Protein AF-A0A952HSW9-F1 (afdb_monomer)

Mean predicted aligned error: 10.52 Å

Secondary structure (DSSP, 8-state):
-----------PEEP--SSS----EESS--EEEEETTEEEEE-S-B-HHHHHHHHHHHHHHTT-S-------PPPS-TTS-----HHHHHHHHHH-HHHHHHHHHHHHHHHHHHTT-SGGGHHHHHHHHHHHHHTHHHHHHHHHSTT--EEETTEEEETTEEEEEETTEEEEEE-TT-TTTTSS--

Solvent-accessible surface area (backbone atoms only — not comparable to full-atom values): 10599 Å² total; per-residue (Å²): 139,82,85,78,80,76,78,80,72,75,70,66,39,72,52,71,45,99,87,35,100,40,45,44,62,14,73,42,79,69,52,65,38,78,55,98,90,42,47,42,70,38,50,49,27,64,50,66,67,44,41,52,49,25,43,56,47,51,27,60,56,51,71,46,96,74,66,49,74,81,86,75,74,69,66,94,54,95,82,62,82,73,44,83,42,73,67,55,51,46,52,31,38,71,76,39,19,48,42,39,48,39,42,51,48,24,65,29,35,28,37,34,52,73,64,67,49,42,76,87,38,29,70,56,53,28,53,48,52,54,54,47,48,76,40,12,66,62,51,34,48,22,31,66,31,89,88,41,75,46,77,54,96,46,36,33,31,20,32,31,23,40,30,38,48,54,94,96,47,74,40,52,40,47,33,87,81,19,86,38,68,88,48,80,55,108

Sequence (186 aa):
MSLLCGLAQANHVKCKCPNIDARATGSTSCSASESSGICTISFNEFDDRLELTARDLLSRVGKWKEVAYSEFPANDQVNSPQSFTRKNARLLSSKDPASLIDQIMIYSLVALVDSGKMDDQAERIADVHALLRRNASVISAAFVSDGQRIEDQGVIVQMGCFEFKRDNFWAMYKASWSVAISNEQC

Radius of gyration: 16.47 Å; Cα contacts (8 Å, |Δi|>4): 311; chains: 1; bounding box: 38×52×46 Å

pLDDT: mean 71.89, std 17.87, range [32.84, 93.19]

Foldseek 3Di:
DDDPPDPPDLPWDWDDDPQADFTFTFSDDWDWDDDPRDIDIADQGHDPVLLVVLLVLLCVLQVDPDLADDDPDPDPPPPDPRGCDLVNLVVCLVPPLLNSLSHLLSQQCSRVSVVVNCVVCSNVSNVVSVVCSVCSNVQSCQCNDAPDWDDDPQWTGHDQWTWHDDDPDITIYHHPPDPCPVPRHD

Structure (mmCIF, N/CA/C/O backbone):
data_AF-A0A952HSW9-F1
#
_entry.id   AF-A0A952HSW9-F1
#
loop_
_atom_site.group_PDB
_atom_site.id
_atom_site.type_symbol
_atom_site.label_atom_id
_atom_site.label_alt_id
_atom_site.label_comp_id
_atom_site.label_asym_id
_atom_site.label_entity_id
_atom_site.label_seq_id
_atom_site.pdbx_PDB_ins_code
_atom_site.Cartn_x
_atom_site.Cartn_y
_atom_site.Cartn_z
_atom_site.occupancy
_atom_site.B_iso_or_equiv
_atom_site.auth_seq_id
_atom_site.auth_comp_id
_atom_site.auth_asym_id
_atom_site.auth_atom_id
_atom_site.pdbx_PDB_model_num
ATOM 1 N N . MET A 1 1 ? 16.028 -38.588 -26.326 1.00 36.31 1 MET A N 1
ATOM 2 C CA . MET A 1 1 ? 16.212 -37.187 -25.889 1.00 36.31 1 MET A CA 1
ATOM 3 C C . MET A 1 1 ? 14.938 -36.761 -25.185 1.00 36.31 1 MET A C 1
ATOM 5 O O . MET A 1 1 ? 13.967 -36.458 -25.860 1.00 36.31 1 MET A O 1
ATOM 9 N N . SER A 1 2 ? 14.912 -36.832 -23.854 1.00 33.81 2 SER A N 1
ATOM 10 C CA . SER A 1 2 ? 13.763 -36.398 -23.051 1.00 33.81 2 SER A CA 1
ATOM 11 C C . SER A 1 2 ? 14.075 -35.024 -22.469 1.00 33.81 2 SER A C 1
ATOM 13 O O . SER A 1 2 ? 15.013 -34.885 -21.688 1.00 33.81 2 SER A O 1
ATOM 15 N N . LEU A 1 3 ? 13.318 -34.015 -22.897 1.00 36.44 3 LEU A N 1
ATOM 16 C CA . LEU A 1 3 ? 13.330 -32.670 -22.329 1.00 36.44 3 LEU A CA 1
ATOM 17 C C . LEU A 1 3 ? 12.620 -32.710 -20.971 1.00 36.44 3 LEU A C 1
ATOM 19 O O . LEU A 1 3 ? 11.398 -32.816 -20.899 1.00 36.44 3 LEU A O 1
ATOM 23 N N . LEU A 1 4 ? 13.400 -32.646 -19.894 1.00 39.84 4 LEU A N 1
ATOM 24 C CA . LEU A 1 4 ? 12.912 -32.324 -18.557 1.00 39.84 4 LEU A CA 1
ATOM 25 C C . LEU A 1 4 ? 12.658 -30.812 -18.507 1.00 39.84 4 LEU A C 1
ATOM 27 O O . LEU A 1 4 ? 13.579 -30.031 -18.279 1.00 39.84 4 LEU A O 1
ATOM 31 N N . CYS A 1 5 ? 11.413 -30.390 -18.729 1.00 37.69 5 CYS A N 1
ATOM 32 C CA . CYS A 1 5 ? 10.961 -29.073 -18.285 1.00 37.69 5 CYS A CA 1
ATOM 33 C C . CYS A 1 5 ? 10.881 -29.104 -16.756 1.00 37.69 5 CYS A C 1
ATOM 35 O O . CYS A 1 5 ? 9.896 -29.566 -16.182 1.00 37.69 5 CYS A O 1
ATOM 37 N N . GLY A 1 6 ? 11.947 -28.649 -16.100 1.00 32.84 6 GLY A N 1
ATOM 38 C CA . GLY A 1 6 ? 11.919 -28.332 -14.682 1.00 32.84 6 GLY A CA 1
ATOM 39 C C . GLY A 1 6 ? 10.911 -27.213 -14.447 1.00 32.84 6 GLY A C 1
ATOM 40 O O . GLY A 1 6 ? 11.128 -26.080 -14.870 1.00 32.84 6 GLY A O 1
ATOM 41 N N . LEU A 1 7 ? 9.804 -27.537 -13.784 1.00 37.06 7 LEU A N 1
ATOM 42 C CA . LEU A 1 7 ? 8.975 -26.546 -13.114 1.00 37.06 7 LEU A CA 1
ATOM 43 C C . LEU A 1 7 ? 9.862 -25.895 -12.051 1.00 37.06 7 LEU A C 1
ATOM 45 O O . LEU A 1 7 ? 10.134 -26.501 -11.016 1.00 37.06 7 LEU A O 1
ATOM 49 N N . ALA A 1 8 ? 10.356 -24.689 -12.322 1.00 36.88 8 ALA A N 1
ATOM 50 C CA . ALA A 1 8 ? 10.928 -23.847 -11.288 1.00 36.88 8 ALA A CA 1
ATOM 51 C C . ALA A 1 8 ? 9.797 -23.523 -10.302 1.00 36.88 8 ALA A C 1
ATOM 53 O O . ALA A 1 8 ? 8.986 -22.632 -10.539 1.00 36.88 8 ALA A O 1
ATOM 54 N N . GLN A 1 9 ? 9.682 -24.307 -9.228 1.00 38.72 9 GLN A N 1
ATOM 55 C CA . GLN A 1 9 ? 8.903 -23.901 -8.067 1.00 38.72 9 GLN A CA 1
ATOM 56 C C . GLN A 1 9 ? 9.597 -22.666 -7.503 1.00 38.72 9 GLN A C 1
ATOM 58 O O . GLN A 1 9 ? 10.713 -22.759 -6.991 1.00 38.72 9 GLN A O 1
ATOM 63 N N . ALA A 1 10 ? 8.957 -21.505 -7.630 1.00 45.41 10 ALA A N 1
ATOM 64 C CA . ALA A 1 10 ? 9.332 -20.346 -6.843 1.00 45.41 10 ALA A CA 1
ATOM 65 C C . ALA A 1 10 ? 9.312 -20.781 -5.367 1.00 45.41 10 ALA A C 1
ATOM 67 O O . ALA A 1 10 ? 8.311 -21.298 -4.865 1.00 45.41 10 ALA A O 1
ATOM 68 N N . ASN A 1 11 ? 10.456 -20.678 -4.689 1.00 45.97 11 ASN A N 1
ATOM 69 C CA . ASN A 1 11 ? 10.560 -21.008 -3.273 1.00 45.97 11 ASN A CA 1
ATOM 70 C C . ASN A 1 11 ? 9.855 -19.905 -2.479 1.00 45.97 11 ASN A C 1
ATOM 72 O O . ASN A 1 11 ? 10.473 -18.924 -2.081 1.00 45.97 11 ASN A O 1
ATOM 76 N N . HIS A 1 12 ? 8.545 -20.049 -2.286 1.00 52.12 12 HIS A N 1
ATOM 77 C CA . HIS A 1 12 ? 7.754 -19.096 -1.518 1.00 52.12 12 HIS A CA 1
ATOM 78 C C . HIS A 1 12 ? 8.119 -19.181 -0.034 1.00 52.12 12 HIS A C 1
ATOM 80 O O . HIS A 1 12 ? 7.973 -20.230 0.603 1.00 52.12 12 HIS A O 1
ATOM 86 N N . VAL A 1 13 ? 8.547 -18.059 0.537 1.00 53.06 13 VAL A N 1
ATOM 87 C CA . VAL A 1 13 ? 8.747 -17.922 1.978 1.00 53.06 13 VAL A CA 1
ATOM 88 C C . VAL A 1 13 ? 7.396 -17.600 2.611 1.00 53.06 13 VAL A C 1
ATOM 90 O O . VAL A 1 13 ? 6.742 -16.631 2.234 1.00 53.06 13 VAL A O 1
ATOM 93 N N . LYS A 1 14 ? 6.964 -18.420 3.577 1.00 56.03 14 LYS A N 1
ATOM 94 C CA . LYS A 1 14 ? 5.774 -18.169 4.405 1.00 56.03 14 LYS A CA 1
ATOM 95 C C . LYS A 1 14 ? 6.199 -17.639 5.762 1.00 56.03 14 LYS A C 1
ATOM 97 O O . LYS A 1 14 ? 6.846 -18.357 6.525 1.00 56.03 14 LYS A O 1
ATOM 102 N N . CYS A 1 15 ? 5.791 -16.421 6.085 1.00 57.47 15 CYS A N 1
ATOM 103 C CA . CYS A 1 15 ? 5.962 -15.897 7.434 1.00 57.47 15 CYS A CA 1
ATOM 104 C C . CYS A 1 15 ? 4.878 -16.433 8.344 1.00 57.47 15 CYS A C 1
ATOM 106 O O . CYS A 1 15 ? 3.737 -16.620 7.923 1.00 57.47 15 CYS A O 1
ATOM 108 N N . LYS A 1 16 ? 5.241 -16.650 9.602 1.00 55.97 16 LYS A N 1
ATOM 109 C CA . LYS A 1 16 ? 4.288 -16.974 10.651 1.00 55.97 16 LYS A CA 1
ATOM 110 C C . LYS A 1 16 ? 4.425 -15.961 11.761 1.00 55.97 16 LYS A C 1
ATOM 112 O O . LYS A 1 16 ? 5.541 -15.593 12.121 1.00 55.97 16 LYS A O 1
ATOM 117 N N . CYS A 1 17 ? 3.285 -15.605 12.321 1.00 55.12 17 CYS A N 1
ATOM 118 C CA . CYS A 1 17 ? 3.222 -14.933 13.595 1.00 55.12 17 CYS A CA 1
ATOM 119 C C . CYS A 1 17 ? 2.852 -15.929 14.699 1.00 55.12 17 CYS A C 1
ATOM 121 O O . CYS A 1 17 ? 2.005 -16.795 14.461 1.00 55.12 17 CYS A O 1
ATOM 123 N N . PRO A 1 18 ? 3.552 -15.897 15.848 1.00 41.88 18 PRO A N 1
ATOM 124 C CA . PRO A 1 18 ? 3.352 -16.837 16.948 1.00 41.88 18 PRO A CA 1
ATOM 125 C C . PRO A 1 18 ? 1.898 -17.011 17.426 1.00 41.88 18 PRO A C 1
ATOM 127 O O . PRO A 1 18 ? 1.507 -18.128 17.756 1.00 41.88 18 PRO A O 1
ATOM 130 N N . ASN A 1 19 ? 1.110 -15.936 17.466 1.00 36.06 19 ASN A N 1
ATOM 131 C CA . ASN A 1 19 ? -0.169 -15.844 18.169 1.00 36.06 19 ASN A CA 1
ATOM 132 C C . ASN A 1 19 ? -1.334 -15.331 17.303 1.00 36.06 19 ASN A C 1
ATOM 134 O O . ASN A 1 19 ? -2.485 -15.448 17.727 1.00 36.06 19 ASN A O 1
ATOM 138 N N . ILE A 1 20 ? -1.078 -14.755 16.120 1.00 47.28 20 ILE A N 1
ATOM 139 C CA . ILE A 1 20 ? -2.116 -14.188 15.235 1.00 47.28 20 ILE A CA 1
ATOM 140 C C . ILE A 1 20 ? -1.966 -14.708 13.804 1.00 47.28 20 ILE A C 1
ATOM 142 O O . ILE A 1 20 ? -0.865 -14.891 13.287 1.00 47.28 20 ILE A O 1
ATOM 146 N N . ASP A 1 21 ? -3.104 -14.924 13.146 1.00 41.88 21 ASP A N 1
ATOM 147 C CA . ASP A 1 21 ? -3.207 -15.486 11.801 1.00 41.88 21 ASP A CA 1
ATOM 148 C C . ASP A 1 21 ? -2.845 -14.435 10.734 1.00 41.88 21 ASP A C 1
ATOM 150 O O . ASP A 1 21 ? -3.710 -13.858 10.077 1.00 41.88 21 ASP A O 1
ATOM 154 N N . ALA A 1 22 ? -1.548 -14.175 10.576 1.00 46.72 22 ALA A N 1
ATOM 155 C CA . ALA A 1 22 ? -1.008 -13.492 9.410 1.00 46.72 22 ALA A CA 1
ATOM 156 C C . ALA A 1 22 ? -0.285 -14.501 8.528 1.00 46.72 22 ALA A C 1
ATOM 158 O O . ALA A 1 22 ? 0.619 -15.221 8.961 1.00 46.72 22 ALA A O 1
ATOM 159 N N . ARG A 1 23 ? -0.720 -14.550 7.273 1.00 52.66 23 ARG A N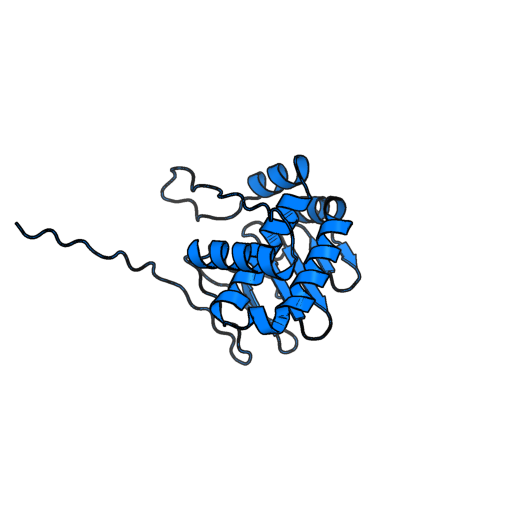 1
ATOM 160 C CA . ARG A 1 23 ? -0.112 -15.343 6.216 1.00 52.66 23 ARG A CA 1
ATOM 161 C C . ARG A 1 23 ? 0.084 -14.405 5.048 1.00 52.66 23 ARG A C 1
ATOM 163 O O . ARG A 1 23 ? -0.864 -13.801 4.562 1.00 52.66 23 ARG A O 1
ATOM 170 N N . ALA A 1 24 ? 1.334 -14.236 4.677 1.00 50.16 24 ALA A N 1
ATOM 171 C CA . ALA A 1 24 ? 1.701 -13.635 3.422 1.00 50.16 24 ALA A CA 1
ATOM 172 C C . ALA A 1 24 ? 2.844 -14.475 2.855 1.00 50.16 24 ALA A C 1
ATOM 174 O O . ALA A 1 24 ? 3.599 -15.119 3.601 1.00 50.16 24 ALA A O 1
ATOM 175 N N . THR A 1 25 ? 2.942 -14.476 1.536 1.00 50.62 25 THR A N 1
ATOM 176 C CA . THR A 1 25 ? 3.967 -15.189 0.783 1.00 50.62 25 THR A CA 1
ATOM 177 C C . THR A 1 25 ? 4.738 -14.204 -0.074 1.00 50.62 25 THR A C 1
ATOM 179 O O . THR A 1 25 ? 4.133 -13.379 -0.756 1.00 50.62 25 THR A O 1
ATOM 182 N N . GLY A 1 26 ? 6.057 -14.343 -0.084 1.00 53.00 26 GLY A N 1
ATOM 183 C CA . GLY A 1 26 ? 6.946 -13.588 -0.957 1.00 53.00 26 GLY A CA 1
ATOM 184 C C . GLY A 1 26 ? 8.138 -14.430 -1.394 1.00 53.00 26 GLY A C 1
ATOM 185 O O . GLY A 1 26 ? 8.332 -15.550 -0.908 1.00 53.00 26 GLY A O 1
ATOM 186 N N . SER A 1 27 ? 8.926 -13.903 -2.324 1.00 48.91 27 SER A N 1
ATOM 187 C CA . SER A 1 27 ? 10.155 -14.536 -2.825 1.00 48.91 27 SER A CA 1
ATOM 188 C C . SER A 1 27 ? 11.402 -14.180 -2.003 1.00 48.91 27 SER A C 1
ATOM 190 O O . SER A 1 27 ? 12.447 -14.801 -2.192 1.00 48.91 27 SER A O 1
ATOM 192 N N . THR A 1 28 ? 11.306 -13.243 -1.047 1.00 50.88 28 THR A N 1
ATOM 193 C CA . THR A 1 28 ? 12.430 -12.803 -0.193 1.00 50.88 28 THR A CA 1
ATOM 194 C C . THR A 1 28 ? 12.310 -13.209 1.272 1.00 50.88 28 THR A C 1
ATOM 196 O O . THR A 1 28 ? 11.265 -13.655 1.747 1.00 50.88 28 THR A O 1
ATOM 199 N N . SER A 1 29 ? 13.394 -12.971 2.023 1.00 42.91 29 SER A N 1
ATOM 200 C CA . SER A 1 29 ? 13.399 -12.953 3.485 1.00 42.91 29 SER A CA 1
ATOM 201 C C . SER A 1 29 ? 12.277 -12.071 4.034 1.00 42.91 29 SER A C 1
ATOM 203 O O . SER A 1 29 ? 11.966 -11.003 3.506 1.00 42.91 29 SER A O 1
ATOM 205 N N . CYS A 1 30 ? 11.675 -12.566 5.106 1.00 55.03 30 CYS A N 1
ATOM 206 C CA . CYS A 1 30 ? 10.518 -11.993 5.758 1.00 55.03 30 CYS A CA 1
ATOM 207 C C . CYS A 1 30 ? 10.893 -11.395 7.112 1.00 55.03 30 CYS A C 1
ATOM 209 O O . CYS A 1 30 ? 11.579 -12.061 7.890 1.00 55.03 30 CYS A O 1
ATOM 211 N N . SER A 1 31 ? 10.378 -10.204 7.427 1.00 51.94 31 SER A N 1
ATOM 212 C CA . SER A 1 31 ? 10.247 -9.756 8.816 1.00 51.94 31 SER A CA 1
ATOM 213 C C . SER A 1 31 ? 8.779 -9.813 9.229 1.00 51.94 31 SER A C 1
ATOM 215 O O . SER A 1 31 ? 7.911 -9.216 8.592 1.00 51.94 31 SER A O 1
ATOM 217 N N . ALA A 1 32 ? 8.494 -10.576 10.283 1.00 56.47 32 ALA A N 1
ATOM 218 C CA . ALA A 1 32 ? 7.182 -10.614 10.909 1.00 56.47 32 ALA A CA 1
ATOM 219 C C . ALA A 1 32 ? 7.278 -9.999 12.307 1.00 56.47 32 ALA A C 1
ATOM 221 O O . ALA A 1 32 ? 8.210 -10.318 13.046 1.00 56.47 32 ALA A O 1
ATOM 222 N N . SER A 1 33 ? 6.341 -9.126 12.665 1.00 54.94 33 SER A N 1
ATOM 223 C CA . SER A 1 33 ? 6.276 -8.515 13.997 1.00 54.94 33 SER A CA 1
ATOM 224 C C . SER A 1 33 ? 4.857 -8.558 14.538 1.00 54.94 33 SER A C 1
ATOM 226 O O . SER A 1 33 ? 3.924 -8.156 13.846 1.00 54.94 33 SER A O 1
ATOM 228 N N . GLU A 1 34 ? 4.691 -9.008 15.779 1.00 52.69 34 GLU A N 1
ATOM 229 C CA . GLU A 1 34 ? 3.406 -8.988 16.477 1.00 52.69 34 GLU A CA 1
ATOM 230 C C . GLU A 1 34 ? 3.316 -7.774 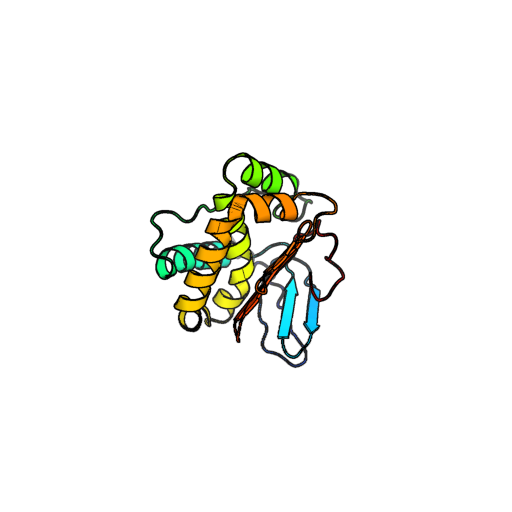17.390 1.00 52.69 34 GLU A C 1
ATOM 232 O O . GLU A 1 34 ? 4.143 -7.615 18.279 1.00 52.69 34 GLU A O 1
ATOM 237 N N . SER A 1 35 ? 2.274 -6.962 17.229 1.00 52.56 35 SER A N 1
ATOM 238 C CA . SER A 1 35 ? 2.004 -5.832 18.112 1.00 52.56 35 SER A CA 1
ATOM 239 C C . SER A 1 35 ? 0.507 -5.685 18.358 1.00 52.56 35 SER A C 1
ATOM 241 O O . SER A 1 35 ? -0.297 -5.682 17.427 1.00 52.56 35 SER A O 1
ATOM 243 N N . SER A 1 36 ? 0.105 -5.550 19.626 1.00 51.59 36 SER A N 1
ATOM 244 C CA . SER A 1 36 ? -1.296 -5.317 20.030 1.00 51.59 36 SER A CA 1
ATOM 245 C C . SER A 1 36 ? -2.316 -6.328 19.477 1.00 51.59 36 SER A C 1
ATOM 247 O O . SER A 1 36 ? -3.428 -5.947 19.111 1.00 51.59 36 SER A O 1
ATOM 249 N N . GLY A 1 37 ? -1.956 -7.612 19.387 1.00 54.59 37 GLY A N 1
ATOM 250 C CA . GLY A 1 37 ? -2.859 -8.628 18.835 1.00 54.59 37 GLY A CA 1
ATOM 251 C C . GLY A 1 37 ? -2.941 -8.627 17.304 1.00 54.59 37 GLY A C 1
ATOM 252 O O . GLY A 1 37 ? -3.848 -9.242 16.751 1.00 54.59 37 GLY A O 1
ATOM 253 N N . ILE A 1 38 ? -2.020 -7.948 16.611 1.00 53.50 38 ILE A N 1
ATOM 254 C CA . ILE A 1 38 ? -1.960 -7.917 15.148 1.00 53.50 38 ILE A CA 1
ATOM 255 C C . ILE A 1 38 ? -0.550 -8.264 14.671 1.00 53.50 38 ILE A C 1
ATOM 257 O O . ILE A 1 38 ? 0.433 -7.868 15.289 1.00 53.50 38 ILE A O 1
ATOM 261 N N . CYS A 1 39 ? -0.449 -9.032 13.590 1.00 57.00 39 CYS A N 1
ATOM 262 C CA . CYS A 1 39 ? 0.830 -9.421 13.015 1.00 57.00 39 CYS A CA 1
ATOM 263 C C . CYS A 1 39 ? 1.098 -8.719 11.686 1.00 57.00 39 CYS A C 1
ATOM 265 O O . CYS A 1 39 ? 0.335 -8.874 10.731 1.00 57.00 39 CYS A O 1
ATOM 267 N N . THR A 1 40 ? 2.206 -7.985 11.631 1.00 55.97 40 THR A N 1
ATOM 268 C CA . THR A 1 40 ? 2.766 -7.423 10.406 1.00 55.97 40 THR A CA 1
ATOM 269 C C . THR A 1 40 ? 3.632 -8.466 9.735 1.00 55.97 40 THR A C 1
ATOM 271 O O . THR A 1 40 ? 4.465 -9.082 10.393 1.00 55.97 40 THR A O 1
ATOM 274 N N . ILE A 1 41 ? 3.523 -8.587 8.418 1.00 56.38 41 ILE A N 1
ATOM 275 C CA . ILE A 1 41 ? 4.516 -9.272 7.602 1.00 56.38 41 ILE A CA 1
ATOM 276 C C . ILE A 1 41 ? 5.038 -8.277 6.566 1.00 56.38 41 ILE A C 1
ATOM 278 O O . ILE A 1 41 ? 4.259 -7.759 5.771 1.00 56.38 41 ILE A O 1
ATOM 282 N N . SER A 1 42 ? 6.345 -8.021 6.567 1.00 57.16 42 SER A N 1
ATOM 283 C CA . SER A 1 42 ? 7.006 -7.231 5.527 1.00 57.16 42 SER A CA 1
ATOM 284 C C . SER A 1 42 ? 7.719 -8.175 4.566 1.00 57.16 42 SER A C 1
ATOM 286 O O . SER A 1 42 ? 8.650 -8.886 4.953 1.00 57.16 42 SER A O 1
ATOM 288 N N . PHE A 1 43 ? 7.285 -8.165 3.309 1.00 56.38 43 PHE A N 1
ATOM 289 C CA . PHE A 1 43 ? 8.043 -8.723 2.196 1.00 56.38 43 PHE A CA 1
ATOM 290 C C . PHE A 1 43 ? 8.547 -7.594 1.313 1.00 56.38 43 PHE A C 1
ATOM 292 O O . PHE A 1 43 ? 7.879 -6.576 1.141 1.00 56.38 43 PHE A O 1
ATOM 299 N N . ASN A 1 44 ? 9.729 -7.800 0.740 1.00 53.91 44 ASN A N 1
ATOM 300 C CA . ASN A 1 44 ? 10.288 -6.880 -0.241 1.00 53.91 44 ASN A CA 1
ATOM 301 C C . ASN A 1 44 ? 9.870 -7.244 -1.674 1.00 53.91 44 ASN A C 1
ATOM 303 O O . ASN A 1 44 ? 9.981 -6.393 -2.554 1.00 53.91 44 ASN A O 1
ATOM 307 N N . GLU A 1 45 ? 9.392 -8.476 -1.881 1.00 60.75 45 GLU A N 1
ATOM 308 C CA . GLU A 1 45 ? 8.931 -9.031 -3.156 1.00 60.75 45 GLU A CA 1
ATOM 309 C C . GLU A 1 45 ? 7.720 -9.942 -2.914 1.00 60.75 45 GLU A C 1
ATOM 311 O O . GLU A 1 45 ? 7.746 -10.775 -1.998 1.00 60.75 45 GLU A O 1
ATOM 316 N N . PHE A 1 46 ? 6.682 -9.807 -3.735 1.00 65.44 46 PHE A N 1
ATOM 317 C CA . PHE A 1 46 ? 5.492 -10.653 -3.699 1.00 65.44 46 PHE A CA 1
ATOM 318 C C . PHE A 1 46 ? 5.374 -11.459 -4.999 1.00 65.44 46 PHE A C 1
ATOM 320 O O . PHE A 1 46 ? 6.063 -11.194 -5.975 1.00 65.44 46 PHE A O 1
ATOM 327 N N . ASP A 1 47 ? 4.526 -12.490 -5.002 1.00 72.56 47 ASP A N 1
ATOM 328 C CA . ASP A 1 47 ? 4.197 -13.209 -6.238 1.00 72.56 47 ASP A CA 1
ATOM 329 C C . ASP A 1 47 ? 3.353 -12.298 -7.143 1.00 72.56 47 ASP A C 1
ATOM 331 O O . ASP A 1 47 ? 2.275 -11.860 -6.727 1.00 72.56 47 ASP A O 1
ATOM 335 N N . ASP A 1 48 ? 3.804 -12.071 -8.381 1.00 74.62 48 ASP A N 1
ATOM 336 C CA . ASP A 1 48 ? 3.093 -11.296 -9.408 1.00 74.62 48 ASP A CA 1
ATOM 337 C C . ASP A 1 48 ? 1.608 -11.683 -9.509 1.00 74.62 48 ASP A C 1
ATOM 339 O O . ASP A 1 48 ? 0.735 -10.834 -9.680 1.00 74.62 48 ASP A O 1
ATOM 343 N N . ARG A 1 49 ? 1.271 -12.971 -9.356 1.00 78.31 49 ARG A N 1
ATOM 344 C CA . ARG A 1 49 ? -0.121 -13.445 -9.390 1.00 78.31 49 ARG A CA 1
ATOM 345 C C . ARG A 1 49 ? -0.943 -12.892 -8.239 1.00 78.31 49 ARG A C 1
ATOM 347 O O . ARG A 1 49 ? -2.118 -12.580 -8.436 1.00 78.31 49 ARG A O 1
ATOM 354 N N . LEU A 1 50 ? -0.365 -12.789 -7.046 1.00 77.88 50 LEU A N 1
ATOM 355 C CA . LEU A 1 50 ? -1.050 -12.225 -5.887 1.00 77.88 50 LEU A CA 1
ATOM 356 C C . LEU A 1 50 ? -1.206 -10.712 -6.027 1.00 77.88 50 LEU A C 1
ATOM 358 O O . LEU A 1 50 ? -2.265 -10.192 -5.683 1.00 77.88 50 LEU A O 1
ATOM 362 N N . GLU A 1 51 ? -0.214 -10.022 -6.590 1.00 79.50 51 GLU A N 1
ATOM 363 C CA . GLU A 1 51 ? -0.306 -8.589 -6.888 1.00 79.50 51 GLU A CA 1
ATOM 364 C C . GLU A 1 51 ? -1.392 -8.290 -7.927 1.00 79.50 51 GLU A C 1
ATOM 366 O O . GLU A 1 51 ? -2.253 -7.437 -7.703 1.00 79.50 51 GLU A O 1
ATOM 371 N N . LEU A 1 52 ? -1.416 -9.040 -9.033 1.00 82.94 52 LEU A N 1
ATOM 372 C CA . LEU A 1 52 ? -2.445 -8.924 -10.068 1.00 82.94 52 LEU A CA 1
ATOM 373 C C . LEU A 1 52 ? -3.836 -9.247 -9.512 1.00 82.94 52 LEU A C 1
ATOM 375 O O . LEU A 1 52 ? -4.799 -8.534 -9.793 1.00 82.94 52 LEU A O 1
ATOM 379 N N . THR A 1 53 ? -3.942 -10.270 -8.663 1.00 83.81 53 THR A N 1
ATOM 380 C CA . THR A 1 53 ? -5.207 -10.612 -7.999 1.00 83.81 53 THR A CA 1
ATOM 381 C C . THR A 1 53 ? -5.653 -9.494 -7.052 1.00 83.81 53 THR A C 1
ATOM 383 O O . THR A 1 53 ? -6.829 -9.126 -7.053 1.00 83.81 53 THR A O 1
ATOM 386 N N . ALA A 1 54 ? -4.727 -8.903 -6.288 1.00 84.81 54 ALA A N 1
ATOM 387 C CA . ALA A 1 54 ? -5.007 -7.770 -5.409 1.00 84.81 54 ALA A CA 1
ATOM 388 C C . ALA A 1 54 ? -5.456 -6.533 -6.203 1.00 84.81 54 ALA A C 1
ATOM 390 O O . ALA A 1 54 ? -6.426 -5.884 -5.814 1.00 84.81 54 ALA A O 1
ATOM 391 N N . ARG A 1 55 ? -4.822 -6.243 -7.347 1.00 87.81 55 ARG A N 1
ATOM 392 C CA . ARG A 1 55 ? -5.226 -5.179 -8.283 1.00 87.81 55 ARG A CA 1
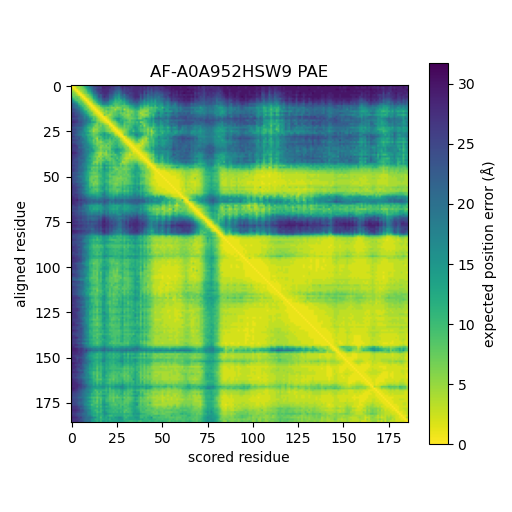ATOM 393 C C . ARG A 1 55 ? -6.636 -5.396 -8.825 1.00 87.81 55 ARG A C 1
ATOM 395 O O . ARG A 1 55 ? -7.456 -4.474 -8.807 1.00 87.81 55 ARG A O 1
ATOM 402 N N . ASP A 1 56 ? -6.922 -6.594 -9.325 1.00 87.12 56 ASP A N 1
ATOM 403 C CA . ASP A 1 56 ? -8.212 -6.920 -9.939 1.00 87.12 56 ASP A CA 1
ATOM 404 C C . ASP A 1 56 ? -9.339 -6.857 -8.905 1.00 87.12 56 ASP A C 1
ATOM 406 O O . ASP A 1 56 ? -10.433 -6.360 -9.180 1.00 87.12 56 ASP A O 1
ATOM 410 N N . LEU A 1 57 ? -9.070 -7.312 -7.681 1.00 82.06 57 LEU A N 1
ATOM 411 C CA . LEU A 1 57 ? -9.985 -7.155 -6.558 1.00 82.06 57 LEU A CA 1
ATOM 412 C C . LEU A 1 57 ? -10.169 -5.688 -6.166 1.00 82.06 57 LEU A C 1
ATOM 414 O O . LEU A 1 57 ? -11.313 -5.255 -6.059 1.00 82.06 57 LEU A O 1
ATOM 418 N N . LEU A 1 58 ? -9.091 -4.908 -6.026 1.00 83.44 58 LEU A N 1
ATOM 419 C CA . LEU A 1 58 ? -9.165 -3.479 -5.700 1.00 83.44 58 LEU A CA 1
ATOM 420 C C . LEU A 1 58 ? -10.013 -2.708 -6.729 1.00 83.44 58 LEU A C 1
ATOM 422 O O . LEU A 1 58 ? -10.850 -1.879 -6.365 1.00 83.44 58 LEU A O 1
ATOM 426 N N . SER A 1 59 ? -9.861 -3.050 -8.011 1.00 85.25 59 SER A N 1
ATOM 427 C CA . SER A 1 59 ? -10.659 -2.494 -9.111 1.00 85.25 59 SER A CA 1
ATOM 428 C C . SER A 1 59 ? -12.146 -2.835 -8.969 1.00 85.25 59 SER A C 1
ATOM 430 O O . SER A 1 59 ? -13.006 -1.968 -9.146 1.00 85.25 59 SER A O 1
ATOM 432 N N . ARG A 1 60 ? -12.465 -4.083 -8.596 1.00 83.81 60 ARG A N 1
ATOM 433 C CA . ARG A 1 60 ? -13.845 -4.540 -8.373 1.00 83.81 60 ARG A CA 1
ATOM 434 C C . ARG A 1 60 ? -14.498 -3.871 -7.165 1.00 83.81 60 ARG A C 1
ATOM 436 O O . ARG A 1 60 ? -15.605 -3.352 -7.298 1.00 83.81 60 ARG A O 1
ATOM 443 N N . VAL A 1 61 ? -13.834 -3.872 -6.007 1.00 78.62 61 VAL A N 1
ATOM 444 C CA . VAL A 1 61 ? -14.424 -3.386 -4.744 1.00 78.62 61 VAL A CA 1
ATOM 445 C C . VAL A 1 61 ? -14.614 -1.875 -4.742 1.00 78.62 61 VAL A C 1
ATOM 447 O O . VAL A 1 61 ? -15.634 -1.382 -4.270 1.00 78.62 61 VAL A O 1
ATOM 450 N N . GLY A 1 62 ? -13.686 -1.126 -5.337 1.00 68.38 62 GLY A N 1
ATOM 451 C CA . GLY A 1 62 ? -13.795 0.325 -5.393 1.00 68.38 62 GLY A CA 1
ATOM 452 C C . GLY A 1 62 ? -14.641 0.859 -6.559 1.00 68.38 62 GLY A C 1
ATOM 453 O O . GLY A 1 62 ? -14.866 2.064 -6.640 1.00 68.38 62 GLY A O 1
ATOM 454 N N . LYS A 1 63 ? -15.134 -0.012 -7.459 1.00 65.69 63 LYS A N 1
ATOM 455 C CA . LYS A 1 63 ? -15.859 0.371 -8.693 1.00 65.69 63 LYS A CA 1
ATOM 456 C C . LYS A 1 63 ? -15.101 1.411 -9.537 1.00 65.69 63 LYS A C 1
ATOM 458 O O . LYS A 1 63 ? -15.713 2.237 -10.219 1.00 65.69 63 LYS A O 1
ATOM 463 N N . TRP A 1 64 ? -13.773 1.391 -9.486 1.00 63.50 64 TRP A N 1
ATOM 464 C CA . TRP A 1 64 ? -12.929 2.352 -10.190 1.00 63.50 64 TRP A CA 1
ATOM 465 C C . TRP A 1 64 ? -12.631 1.840 -11.591 1.00 63.50 64 TRP A C 1
ATOM 467 O O . TRP A 1 64 ? -12.332 0.664 -11.780 1.00 63.50 64 TRP A O 1
ATOM 477 N N . LYS A 1 65 ? -12.721 2.730 -12.585 1.00 57.19 65 LYS A N 1
ATOM 478 C CA . LYS A 1 65 ? -12.529 2.342 -13.986 1.00 57.19 65 LYS A CA 1
ATOM 479 C C . LYS A 1 65 ? -11.097 1.905 -14.294 1.00 57.19 65 LYS A C 1
ATOM 481 O O . LYS A 1 65 ? -10.947 1.046 -15.151 1.00 57.19 65 LYS A O 1
ATOM 486 N N . GLU A 1 66 ? -10.093 2.430 -13.589 1.00 67.31 66 GLU A N 1
ATOM 487 C CA . GLU A 1 66 ? -8.690 2.029 -13.746 1.00 67.31 66 GLU A CA 1
ATOM 488 C C . GLU A 1 66 ? -7.942 2.208 -12.415 1.00 67.31 66 GLU A C 1
ATOM 490 O O . GLU A 1 66 ? -7.734 3.332 -11.955 1.00 67.31 66 GLU A O 1
ATOM 495 N N . VAL A 1 67 ? -7.569 1.097 -11.774 1.00 73.81 67 VAL A N 1
ATOM 496 C CA . VAL A 1 67 ? -6.535 1.087 -10.729 1.00 73.81 67 VAL A CA 1
ATOM 497 C C . VAL A 1 67 ? -5.196 1.048 -11.447 1.00 73.81 67 VAL A C 1
ATOM 499 O O . VAL A 1 67 ? -4.936 0.122 -12.220 1.00 73.81 67 VAL A O 1
ATOM 502 N N . ALA A 1 68 ? -4.354 2.050 -11.216 1.00 75.62 68 ALA A N 1
ATOM 503 C CA . ALA A 1 68 ? -3.049 2.089 -11.849 1.00 75.62 68 ALA A CA 1
ATOM 504 C C . ALA A 1 68 ? -2.128 1.059 -11.185 1.00 75.62 68 ALA A C 1
ATOM 506 O O . ALA A 1 68 ? -1.893 1.094 -9.979 1.00 75.62 68 ALA A O 1
ATOM 507 N N . TYR A 1 69 ? -1.592 0.144 -11.987 1.00 73.06 69 TYR A N 1
ATOM 508 C CA . TYR A 1 69 ? -0.558 -0.792 -11.566 1.00 73.06 69 TYR A CA 1
ATOM 509 C C . TYR A 1 69 ? 0.604 -0.674 -12.537 1.00 73.06 69 TYR A C 1
ATOM 511 O O . TYR A 1 69 ? 0.424 -0.795 -13.750 1.00 73.06 69 TYR A O 1
ATOM 519 N N . SER A 1 70 ? 1.783 -0.373 -12.004 1.00 70.94 70 SER A N 1
ATOM 520 C CA . SER A 1 70 ? 3.005 -0.311 -12.793 1.00 70.94 70 SER A CA 1
ATOM 521 C C . SER A 1 70 ? 3.831 -1.547 -12.496 1.00 70.94 70 SER A C 1
ATOM 523 O O . SER A 1 70 ? 4.369 -1.688 -11.400 1.00 70.94 70 SER A O 1
ATOM 525 N N . GLU A 1 71 ? 3.970 -2.413 -13.495 1.00 63.34 71 GLU A N 1
ATOM 526 C CA . GLU A 1 71 ? 5.007 -3.436 -13.475 1.00 63.34 71 GLU A CA 1
ATOM 527 C C . GLU A 1 71 ? 6.355 -2.715 -13.532 1.00 63.34 71 GLU A C 1
ATOM 529 O O . GLU A 1 71 ? 6.663 -1.997 -14.488 1.00 63.34 71 GLU A O 1
ATOM 534 N N . PHE A 1 72 ? 7.148 -2.846 -12.474 1.00 61.38 72 PHE A N 1
ATOM 535 C CA . PHE A 1 72 ? 8.527 -2.384 -12.484 1.00 61.38 72 PHE A CA 1
ATOM 536 C C . PHE A 1 72 ? 9.390 -3.595 -12.816 1.00 61.38 72 PHE A C 1
ATOM 538 O O . PHE A 1 72 ? 9.693 -4.364 -11.903 1.00 61.38 72 PHE A O 1
ATOM 545 N N . PRO A 1 73 ? 9.756 -3.803 -14.098 1.00 43.69 73 PRO A N 1
ATOM 546 C CA . PRO A 1 73 ? 10.546 -4.961 -14.471 1.00 43.69 73 PRO A CA 1
ATOM 547 C C . PRO A 1 73 ? 11.849 -4.952 -13.679 1.00 43.69 73 PRO A C 1
ATOM 549 O O . PRO A 1 73 ? 12.455 -3.895 -13.458 1.00 43.69 73 PRO A O 1
ATOM 552 N N . ALA A 1 74 ? 12.283 -6.142 -13.267 1.00 44.69 74 ALA A N 1
ATOM 553 C CA . ALA A 1 74 ? 13.641 -6.337 -12.806 1.00 44.69 74 ALA A CA 1
ATOM 554 C C . ALA A 1 74 ? 14.566 -5.777 -13.892 1.00 44.69 74 ALA A C 1
ATOM 556 O O . ALA A 1 74 ? 14.545 -6.240 -15.031 1.00 44.69 74 ALA A O 1
ATOM 557 N N . ASN A 1 75 ? 15.357 -4.751 -13.571 1.00 38.78 75 ASN A N 1
ATOM 558 C CA . ASN A 1 75 ? 16.512 -4.465 -14.414 1.00 38.78 75 ASN A CA 1
ATOM 559 C C . ASN A 1 75 ? 17.312 -5.770 -14.520 1.00 38.78 75 ASN A C 1
ATOM 561 O O . ASN A 1 75 ? 17.423 -6.475 -13.518 1.00 38.78 75 ASN A O 1
ATOM 565 N N . ASP A 1 76 ? 17.897 -6.049 -15.687 1.00 37.97 76 ASP A N 1
ATOM 566 C CA . ASP A 1 76 ? 18.676 -7.253 -16.048 1.00 37.97 76 ASP A CA 1
ATOM 567 C C . ASP A 1 76 ? 19.885 -7.579 -15.128 1.00 37.97 76 ASP A C 1
ATOM 569 O O . ASP A 1 76 ? 20.772 -8.365 -15.463 1.00 37.97 76 ASP A O 1
ATOM 573 N N . GLN A 1 77 ? 19.978 -6.966 -13.951 1.00 36.94 77 GLN A N 1
ATOM 574 C CA . GLN A 1 77 ? 20.969 -7.237 -12.931 1.00 36.94 77 GLN A CA 1
ATOM 575 C C . GLN A 1 77 ? 20.496 -8.375 -12.026 1.00 36.94 77 GLN A C 1
ATOM 577 O O . GLN A 1 77 ? 19.799 -8.173 -11.035 1.00 36.94 77 GLN A O 1
ATOM 582 N N . VAL A 1 78 ? 20.994 -9.561 -12.366 1.00 38.00 78 VAL A N 1
ATOM 583 C CA . VAL A 1 78 ? 20.884 -10.892 -11.735 1.00 38.00 78 VAL A CA 1
ATOM 584 C C . VAL A 1 78 ? 21.016 -10.932 -10.192 1.00 38.00 78 VAL A C 1
ATOM 586 O O . VAL A 1 78 ? 20.776 -11.973 -9.600 1.00 38.00 78 VAL A O 1
ATOM 589 N N . ASN A 1 79 ? 21.344 -9.827 -9.508 1.00 36.00 79 ASN A N 1
ATOM 590 C CA . ASN A 1 79 ? 21.598 -9.785 -8.062 1.00 36.00 79 ASN A CA 1
ATOM 591 C C . ASN A 1 79 ? 20.949 -8.601 -7.312 1.00 36.00 79 ASN A C 1
ATOM 593 O O . ASN A 1 79 ? 21.370 -8.301 -6.194 1.00 36.00 79 ASN A O 1
ATOM 597 N N . SER A 1 80 ? 19.965 -7.897 -7.884 1.00 37.72 80 SER A N 1
ATOM 598 C CA . SER A 1 80 ? 19.214 -6.880 -7.130 1.00 37.72 80 SER A CA 1
ATOM 599 C C . SER A 1 80 ? 17.816 -7.408 -6.800 1.00 37.72 80 SER A C 1
ATOM 601 O O . SER A 1 80 ? 17.063 -7.674 -7.736 1.00 37.72 80 SER A O 1
ATOM 603 N N . PRO A 1 81 ? 17.464 -7.604 -5.514 1.00 40.88 81 PRO A N 1
ATOM 604 C CA . PRO A 1 81 ? 16.143 -8.100 -5.147 1.00 40.88 81 PRO A CA 1
ATOM 605 C C . PRO A 1 81 ? 15.050 -7.161 -5.691 1.00 40.88 81 PRO A C 1
ATOM 607 O O . PRO A 1 81 ? 15.137 -5.937 -5.527 1.00 40.88 81 PRO A O 1
ATOM 610 N N . GLN A 1 82 ? 14.075 -7.769 -6.370 1.00 52.59 82 GLN A N 1
ATOM 611 C CA . GLN A 1 82 ? 12.950 -7.299 -7.189 1.00 52.59 82 GLN A CA 1
ATOM 612 C C . GLN A 1 82 ? 11.998 -6.335 -6.454 1.00 52.59 82 GLN A C 1
ATOM 614 O O . GLN A 1 82 ? 10.793 -6.534 -6.382 1.00 52.59 82 GLN A O 1
ATOM 619 N N . SER A 1 83 ? 12.526 -5.271 -5.862 1.00 56.78 83 SER A N 1
ATOM 620 C CA . SER A 1 83 ? 11.775 -4.435 -4.929 1.00 56.78 83 SER A CA 1
ATOM 621 C C . SER A 1 83 ? 11.340 -3.114 -5.553 1.00 56.78 83 SER A C 1
ATOM 623 O O . SER A 1 83 ? 12.079 -2.457 -6.292 1.00 56.78 83 SER A O 1
ATOM 625 N N . PHE A 1 84 ? 10.126 -2.682 -5.209 1.00 71.88 84 PHE A N 1
ATOM 626 C CA . PHE A 1 84 ? 9.623 -1.343 -5.490 1.00 71.88 84 PHE A CA 1
ATOM 627 C C . PHE A 1 84 ? 10.587 -0.279 -4.930 1.00 71.88 84 PHE A C 1
ATOM 629 O O . PHE A 1 84 ? 10.623 0.019 -3.734 1.00 71.88 84 PHE A O 1
ATOM 636 N N . THR A 1 85 ? 11.435 0.273 -5.803 1.00 80.06 85 THR A N 1
ATOM 637 C CA . THR A 1 85 ? 12.540 1.141 -5.380 1.00 80.06 85 THR A CA 1
ATOM 638 C C . THR A 1 85 ? 12.071 2.547 -5.012 1.00 80.06 85 THR A C 1
ATOM 640 O O . THR A 1 85 ? 11.061 3.050 -5.512 1.00 80.06 85 THR A O 1
ATOM 643 N N . ARG A 1 86 ? 12.885 3.265 -4.228 1.00 84.81 86 ARG A N 1
ATOM 644 C CA . ARG A 1 86 ? 12.638 4.683 -3.919 1.00 84.81 86 ARG A CA 1
ATOM 645 C C . ARG A 1 86 ? 12.558 5.549 -5.179 1.00 84.81 86 ARG A C 1
ATOM 647 O O . ARG A 1 86 ? 11.810 6.524 -5.217 1.00 84.81 86 ARG A O 1
ATOM 654 N N . LYS A 1 87 ? 13.311 5.197 -6.228 1.00 84.69 87 LYS A N 1
ATOM 655 C CA . LYS A 1 87 ? 13.269 5.884 -7.528 1.00 84.69 87 LYS A CA 1
ATOM 656 C C . LYS A 1 87 ? 11.909 5.697 -8.206 1.00 84.69 87 LYS A C 1
ATOM 658 O O . LYS A 1 87 ? 11.355 6.678 -8.696 1.00 84.69 87 LYS A O 1
ATOM 663 N N . ASN A 1 88 ? 11.365 4.481 -8.183 1.00 83.75 88 ASN A N 1
ATOM 664 C CA . ASN A 1 88 ? 10.042 4.173 -8.732 1.00 83.75 88 ASN A CA 1
ATOM 665 C C . ASN A 1 88 ? 8.951 4.931 -7.967 1.00 83.75 88 ASN A C 1
ATOM 667 O O . ASN A 1 88 ? 8.119 5.596 -8.581 1.00 83.75 88 ASN A O 1
ATOM 671 N N . ALA A 1 89 ? 9.027 4.939 -6.633 1.00 87.31 89 ALA A N 1
ATOM 672 C CA . ALA A 1 89 ? 8.097 5.688 -5.793 1.00 87.31 89 ALA A CA 1
ATOM 673 C C . ALA A 1 89 ? 8.133 7.203 -6.073 1.00 87.31 89 ALA A C 1
ATOM 675 O O . ALA A 1 89 ? 7.085 7.826 -6.228 1.00 87.31 89 ALA A O 1
ATOM 676 N N . ARG A 1 90 ? 9.324 7.804 -6.222 1.00 88.88 90 ARG A N 1
ATOM 677 C CA . ARG A 1 90 ? 9.476 9.223 -6.606 1.00 88.88 90 ARG A CA 1
ATOM 678 C C . ARG A 1 90 ? 8.936 9.516 -8.010 1.00 88.88 90 ARG A C 1
ATOM 680 O O . ARG A 1 90 ? 8.355 10.578 -8.236 1.00 88.88 90 ARG A O 1
ATOM 687 N N . LEU A 1 91 ? 9.114 8.590 -8.951 1.00 87.44 91 LEU A N 1
ATOM 688 C CA . LEU A 1 91 ? 8.594 8.732 -10.309 1.00 87.44 91 LEU A CA 1
ATOM 689 C C . LEU A 1 91 ? 7.061 8.738 -10.313 1.00 87.44 91 LEU A C 1
ATOM 691 O O . LEU A 1 91 ? 6.470 9.630 -10.917 1.00 87.44 91 LEU A O 1
ATOM 695 N N . LEU A 1 92 ? 6.430 7.796 -9.606 1.00 87.31 92 LEU A N 1
ATOM 696 C CA . LEU A 1 92 ? 4.973 7.758 -9.464 1.00 87.31 92 LEU A CA 1
ATOM 697 C C . LEU A 1 92 ? 4.466 8.996 -8.721 1.00 87.31 92 LEU A C 1
ATOM 699 O O . LEU A 1 92 ? 3.621 9.708 -9.249 1.00 87.31 92 LEU A O 1
ATOM 703 N N . SER A 1 93 ? 5.059 9.332 -7.570 1.00 88.50 93 SER A N 1
ATOM 704 C CA . SER A 1 93 ? 4.657 10.500 -6.775 1.00 88.50 93 SER A CA 1
ATOM 705 C C . SER A 1 93 ? 4.722 11.823 -7.542 1.00 88.50 93 SER A C 1
ATOM 707 O O . SER A 1 93 ? 3.988 12.741 -7.194 1.00 88.50 93 SER A O 1
ATOM 709 N N . SER A 1 94 ? 5.625 11.970 -8.514 1.00 87.56 94 SER A N 1
ATOM 710 C CA . SER A 1 94 ? 5.773 13.224 -9.271 1.00 87.56 94 SER A CA 1
ATOM 711 C C . SER A 1 94 ? 4.866 13.307 -10.499 1.00 87.56 94 SER A C 1
ATOM 713 O O . SER A 1 94 ? 4.508 14.410 -10.903 1.00 87.56 94 SER A O 1
ATOM 715 N N . LYS A 1 95 ? 4.491 12.168 -11.094 1.00 88.50 95 LYS A N 1
ATOM 716 C CA . LYS A 1 95 ? 3.626 12.116 -12.282 1.00 88.50 95 LYS A CA 1
ATOM 717 C C . LYS A 1 95 ? 2.151 11.999 -11.931 1.00 88.50 95 LYS A C 1
ATOM 719 O O . LYS A 1 95 ? 1.333 12.721 -12.486 1.00 88.50 95 LYS A O 1
ATOM 724 N N . ASP A 1 96 ? 1.837 11.070 -11.039 1.00 89.62 96 ASP A N 1
ATOM 725 C CA . ASP A 1 96 ? 0.485 10.780 -10.593 1.00 89.62 96 ASP A CA 1
ATOM 726 C C . ASP A 1 96 ? 0.524 10.218 -9.161 1.00 89.62 96 ASP A C 1
ATOM 728 O O . ASP A 1 96 ? 0.697 9.010 -8.958 1.00 89.62 96 ASP A O 1
ATOM 732 N N . PRO A 1 97 ? 0.360 11.081 -8.143 1.00 90.81 97 PRO A N 1
ATOM 733 C CA . PRO A 1 97 ? 0.279 10.660 -6.751 1.00 90.81 97 PRO A CA 1
ATOM 734 C C . PRO A 1 97 ? -0.751 9.557 -6.501 1.00 90.81 97 PRO A C 1
ATOM 736 O O . PRO A 1 97 ? -0.519 8.698 -5.651 1.00 90.81 97 PRO A O 1
ATOM 739 N N . ALA A 1 98 ? -1.872 9.548 -7.233 1.00 91.00 98 ALA A N 1
ATOM 740 C CA . ALA A 1 98 ? -2.911 8.540 -7.052 1.00 91.00 98 ALA A CA 1
ATOM 741 C C . ALA A 1 98 ? -2.429 7.152 -7.498 1.00 91.00 98 ALA A C 1
ATOM 743 O O . ALA A 1 98 ? -2.711 6.174 -6.811 1.00 91.00 98 ALA A O 1
ATOM 744 N N . SER A 1 99 ? -1.623 7.074 -8.561 1.00 89.38 99 SER A N 1
ATOM 745 C CA . SER A 1 99 ? -0.971 5.826 -8.976 1.00 89.38 99 SER A CA 1
ATOM 746 C C . SER A 1 99 ? -0.029 5.266 -7.905 1.00 89.38 99 SER A C 1
ATOM 748 O O . SER A 1 99 ? 0.058 4.052 -7.739 1.00 89.38 99 SER A O 1
ATOM 750 N N . LEU A 1 100 ? 0.662 6.120 -7.136 1.00 89.81 100 LEU A N 1
ATOM 751 C CA . LEU A 1 100 ? 1.471 5.639 -6.010 1.00 89.81 100 LEU A CA 1
ATOM 752 C C . LEU A 1 100 ? 0.594 5.047 -4.898 1.00 89.81 100 LEU A C 1
ATOM 754 O O . LEU A 1 100 ? 0.954 4.022 -4.324 1.00 89.81 100 LEU A O 1
ATOM 758 N N . ILE A 1 101 ? -0.547 5.674 -4.600 1.00 91.31 101 ILE A N 1
ATOM 759 C CA . ILE A 1 101 ? -1.505 5.149 -3.618 1.00 91.31 101 ILE A CA 1
ATOM 760 C C . ILE A 1 101 ? -2.061 3.800 -4.062 1.00 91.31 101 ILE A C 1
ATOM 762 O O . ILE A 1 101 ? -2.085 2.871 -3.259 1.00 91.31 101 ILE A O 1
ATOM 766 N N . ASP A 1 102 ? -2.467 3.678 -5.327 1.00 90.06 102 ASP A N 1
ATOM 767 C CA . ASP A 1 102 ? -2.944 2.418 -5.897 1.00 90.06 102 ASP A CA 1
ATOM 768 C C . ASP A 1 102 ? -1.880 1.321 -5.740 1.00 90.06 102 ASP A C 1
ATOM 770 O O . ASP A 1 102 ? -2.172 0.246 -5.218 1.00 90.06 102 ASP A O 1
ATOM 774 N N . GLN A 1 103 ? -0.624 1.628 -6.079 1.00 87.69 103 GLN A N 1
ATOM 775 C CA . GLN A 1 103 ? 0.497 0.701 -5.947 1.00 87.69 103 GLN A CA 1
ATOM 776 C C . GLN A 1 103 ? 0.751 0.273 -4.489 1.00 87.69 103 GLN A C 1
ATOM 778 O O . GLN A 1 103 ? 0.889 -0.918 -4.213 1.00 87.69 103 GLN A O 1
ATOM 783 N N . ILE A 1 104 ? 0.800 1.222 -3.545 1.00 86.88 104 ILE A N 1
ATOM 784 C CA . ILE A 1 104 ? 0.995 0.934 -2.112 1.00 86.88 104 ILE A CA 1
ATOM 785 C C . ILE A 1 104 ? -0.159 0.084 -1.575 1.00 86.88 104 ILE A C 1
ATOM 787 O O . ILE A 1 104 ? 0.071 -0.853 -0.807 1.00 86.88 104 ILE A O 1
ATOM 791 N N . MET A 1 105 ? -1.392 0.382 -1.986 1.00 87.50 105 MET A N 1
ATOM 792 C CA . MET A 1 105 ? -2.563 -0.383 -1.572 1.00 87.50 105 MET A CA 1
ATOM 793 C C . MET A 1 105 ? -2.530 -1.805 -2.118 1.00 87.50 105 MET A C 1
ATOM 795 O O . MET A 1 105 ? -2.766 -2.729 -1.350 1.00 87.50 105 MET A O 1
ATOM 799 N N . ILE A 1 106 ? -2.172 -2.011 -3.387 1.00 85.81 106 ILE A N 1
ATOM 800 C CA . ILE A 1 106 ? -2.006 -3.356 -3.958 1.00 85.81 106 ILE A CA 1
ATOM 801 C C . ILE A 1 106 ? -1.021 -4.174 -3.116 1.00 85.81 106 ILE A C 1
ATOM 803 O O . ILE A 1 106 ? -1.381 -5.253 -2.647 1.00 85.81 106 ILE A O 1
ATOM 807 N N . TYR A 1 107 ? 0.166 -3.628 -2.830 1.00 81.19 107 TYR A N 1
ATOM 808 C CA . TYR A 1 107 ? 1.164 -4.319 -2.007 1.00 81.19 107 TYR A CA 1
ATOM 809 C C . TYR A 1 107 ? 0.681 -4.589 -0.577 1.00 81.19 107 TYR A C 1
ATOM 811 O O . TYR A 1 107 ? 0.897 -5.676 -0.046 1.00 81.19 107 TYR A O 1
ATOM 819 N N . SER A 1 108 ? -0.021 -3.633 0.039 1.00 80.06 108 SER A N 1
ATOM 820 C CA . SER A 1 108 ? -0.560 -3.782 1.400 1.00 80.06 108 SER A CA 1
ATOM 821 C C . SER A 1 108 ? -1.637 -4.869 1.501 1.00 80.06 108 SER A C 1
ATOM 823 O O . SER A 1 108 ? -1.909 -5.384 2.584 1.00 80.06 108 SER A O 1
ATOM 825 N N . LEU A 1 109 ? -2.282 -5.206 0.382 1.00 81.69 109 LEU A N 1
ATOM 826 C CA . LEU A 1 109 ? -3.428 -6.104 0.332 1.00 81.69 109 LEU A CA 1
ATOM 827 C C . LEU A 1 109 ? -3.080 -7.543 -0.089 1.00 81.69 109 LEU A C 1
ATOM 829 O O . LEU A 1 109 ? -3.931 -8.425 0.046 1.00 81.69 109 LEU A O 1
ATOM 833 N N . VAL A 1 110 ? -1.849 -7.818 -0.539 1.00 79.94 110 VAL A N 1
ATOM 834 C CA . VAL A 1 110 ? -1.407 -9.167 -0.953 1.00 79.94 110 VAL A CA 1
ATOM 835 C C . VAL A 1 110 ? -1.652 -10.221 0.139 1.00 79.94 110 VAL A C 1
ATOM 837 O O . VAL A 1 110 ? -2.121 -11.320 -0.151 1.00 79.94 110 VAL A O 1
ATOM 840 N N . ALA A 1 111 ? -1.425 -9.878 1.410 1.00 69.62 111 ALA A N 1
ATOM 841 C CA . ALA A 1 111 ? -1.680 -10.776 2.543 1.00 69.62 111 ALA A CA 1
ATOM 842 C C . ALA A 1 111 ? -3.171 -11.156 2.695 1.00 69.62 111 ALA A C 1
ATOM 844 O O . ALA A 1 111 ? -3.523 -12.280 3.065 1.00 69.62 111 ALA A O 1
ATOM 845 N N . LEU A 1 112 ? -4.078 -10.222 2.394 1.00 74.88 112 LEU A N 1
ATOM 846 C CA . LEU A 1 112 ? -5.520 -10.480 2.434 1.00 74.88 112 LEU A CA 1
ATOM 847 C C . LEU A 1 112 ? -5.970 -11.359 1.266 1.00 74.88 112 LEU A C 1
ATOM 849 O O . LEU A 1 112 ? -6.883 -12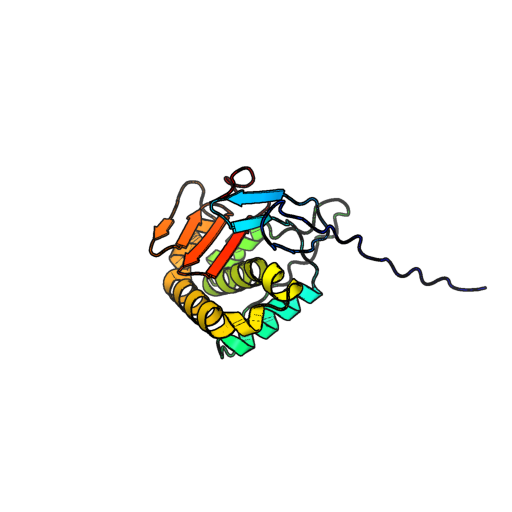.167 1.441 1.00 74.88 112 LEU A O 1
ATOM 853 N N . VAL A 1 113 ? -5.312 -11.241 0.108 1.00 80.31 113 VAL A N 1
ATOM 854 C CA . VAL A 1 113 ? -5.532 -12.139 -1.033 1.00 80.31 113 VAL A CA 1
ATOM 855 C C . VAL A 1 113 ? -5.104 -13.563 -0.692 1.00 80.31 113 VAL A C 1
ATOM 857 O O . VAL A 1 113 ? -5.905 -14.479 -0.852 1.00 80.31 113 VAL A O 1
ATOM 860 N N . ASP A 1 114 ? -3.888 -13.756 -0.175 1.00 76.12 114 ASP A N 1
ATOM 861 C CA . ASP A 1 114 ? -3.368 -15.092 0.167 1.00 76.12 114 ASP A CA 1
ATOM 862 C C . ASP A 1 114 ? -4.225 -15.792 1.238 1.00 76.12 114 ASP A C 1
ATOM 864 O O . ASP A 1 114 ? -4.483 -16.994 1.172 1.00 76.12 114 ASP A O 1
ATOM 868 N N . SER A 1 115 ? -4.735 -15.030 2.210 1.00 71.12 115 SER A N 1
ATOM 869 C CA . SER A 1 115 ? -5.625 -15.563 3.250 1.00 71.12 115 SER A CA 1
ATOM 870 C C . SER A 1 115 ? -7.082 -15.752 2.810 1.00 71.12 115 SER A C 1
ATOM 872 O O . SER A 1 115 ? -7.864 -16.318 3.576 1.00 71.12 115 SER A O 1
ATOM 874 N N . GLY A 1 116 ? -7.464 -15.290 1.614 1.00 78.00 116 GLY A N 1
ATOM 875 C CA . GLY A 1 116 ? -8.836 -15.362 1.103 1.00 78.00 116 GLY A CA 1
ATOM 876 C C . GLY A 1 116 ? -9.843 -14.480 1.852 1.00 78.00 116 GLY A C 1
ATOM 877 O O . GLY A 1 116 ? -11.043 -14.673 1.697 1.00 78.00 116 GLY A O 1
ATOM 878 N N . LYS A 1 117 ? -9.381 -13.520 2.665 1.00 78.19 117 LYS A N 1
ATOM 879 C CA . LYS A 1 117 ? -10.225 -12.665 3.530 1.00 78.19 117 LYS A CA 1
ATOM 880 C C . LYS A 1 117 ? -10.611 -11.331 2.878 1.00 78.19 117 LYS A C 1
ATOM 882 O O . LYS A 1 117 ? -11.181 -10.464 3.534 1.00 78.19 117 LYS A O 1
ATOM 887 N N . MET A 1 118 ? -10.247 -11.116 1.615 1.00 80.25 118 MET A N 1
ATOM 888 C CA . MET A 1 118 ? -10.393 -9.809 0.973 1.00 80.25 118 MET A CA 1
ATOM 889 C C . MET A 1 118 ? -11.856 -9.421 0.719 1.00 80.25 118 MET A C 1
ATOM 891 O O . MET A 1 118 ? -12.216 -8.269 0.957 1.00 80.25 118 MET A O 1
ATOM 895 N N . ASP A 1 119 ? -12.700 -10.369 0.299 1.00 82.31 119 ASP A N 1
ATOM 896 C CA . ASP A 1 119 ? -14.125 -10.110 0.043 1.00 82.31 119 ASP A CA 1
ATOM 897 C C . ASP A 1 119 ? -14.855 -9.679 1.328 1.00 82.31 119 ASP A C 1
ATOM 899 O O . ASP A 1 119 ? -15.627 -8.720 1.311 1.00 82.31 119 ASP A O 1
ATOM 903 N N . ASP A 1 120 ? -14.514 -10.286 2.470 1.00 83.31 120 ASP A N 1
ATOM 904 C CA . ASP A 1 120 ? -15.054 -9.924 3.789 1.00 83.31 120 ASP A CA 1
ATOM 905 C C . ASP A 1 120 ? -14.673 -8.498 4.227 1.00 83.31 120 ASP A C 1
ATOM 907 O O . ASP A 1 12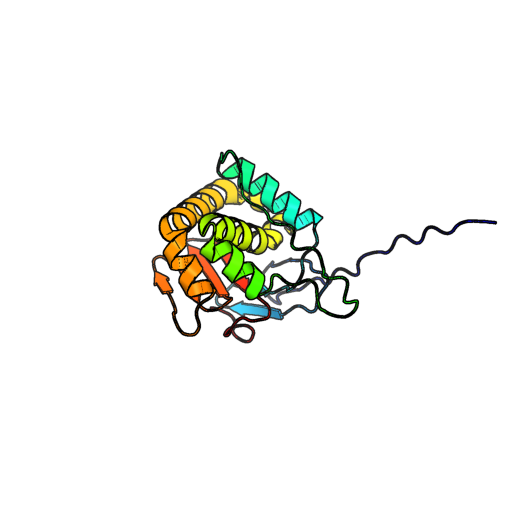0 ? -15.288 -7.930 5.131 1.00 83.31 120 ASP A O 1
ATOM 911 N N . GLN A 1 121 ? -13.631 -7.918 3.622 1.00 82.75 121 GLN A N 1
ATOM 912 C CA . GLN A 1 121 ? -13.142 -6.569 3.915 1.00 82.75 121 GLN A CA 1
ATOM 913 C C . GLN A 1 121 ? -13.431 -5.570 2.783 1.00 82.75 121 GLN A C 1
ATOM 915 O O . GLN A 1 121 ? -12.975 -4.431 2.867 1.00 82.75 121 GLN A O 1
ATOM 920 N N . ALA A 1 122 ? -14.185 -5.951 1.745 1.00 84.94 122 ALA A N 1
ATOM 921 C CA . ALA A 1 122 ? -14.347 -5.172 0.514 1.00 84.94 122 ALA A CA 1
ATOM 922 C C . ALA A 1 122 ? -14.803 -3.719 0.742 1.00 84.94 122 ALA A C 1
ATOM 924 O O . ALA A 1 122 ? -14.187 -2.795 0.210 1.00 84.94 122 ALA A O 1
ATOM 925 N N . GLU A 1 123 ? -15.839 -3.505 1.560 1.00 85.12 123 GLU A N 1
ATOM 926 C CA . GLU A 1 123 ? -16.346 -2.157 1.871 1.00 85.12 123 GLU A CA 1
ATOM 927 C C . GLU A 1 123 ? -15.281 -1.301 2.565 1.00 85.12 123 GLU A C 1
ATOM 929 O O . GLU A 1 123 ? -15.043 -0.157 2.184 1.00 85.12 123 GLU A O 1
ATOM 934 N N . ARG A 1 124 ? -14.559 -1.888 3.526 1.00 85.25 124 ARG A N 1
ATOM 935 C CA . ARG A 1 124 ? -13.492 -1.194 4.256 1.00 85.25 124 ARG A CA 1
ATOM 936 C C . ARG A 1 124 ? -12.319 -0.868 3.342 1.00 85.25 124 ARG A C 1
ATOM 938 O O . ARG A 1 124 ? -11.807 0.243 3.389 1.00 85.25 124 ARG A O 1
ATOM 945 N N . ILE A 1 125 ? -11.916 -1.804 2.481 1.00 86.25 125 ILE A N 1
ATOM 946 C CA . ILE A 1 125 ? -10.860 -1.581 1.487 1.00 86.25 125 ILE A CA 1
ATOM 947 C C . ILE A 1 125 ? -11.240 -0.416 0.566 1.00 86.25 125 ILE A C 1
ATOM 949 O O . ILE A 1 125 ? -10.404 0.453 0.318 1.00 86.25 125 ILE A O 1
ATOM 953 N N . ALA A 1 126 ? -12.493 -0.361 0.103 1.00 86.94 126 ALA A N 1
ATOM 954 C CA . ALA A 1 126 ? -12.983 0.722 -0.745 1.00 86.94 126 ALA A CA 1
ATOM 955 C C . ALA A 1 126 ? -12.964 2.084 -0.024 1.00 86.94 126 ALA A C 1
ATOM 957 O O . ALA A 1 126 ? -12.478 3.067 -0.589 1.00 86.94 126 ALA A O 1
ATOM 958 N N . ASP A 1 127 ? -13.420 2.141 1.229 1.00 85.81 127 ASP A N 1
ATOM 959 C CA . ASP A 1 127 ? -13.419 3.367 2.036 1.00 85.81 127 ASP A CA 1
ATOM 960 C C . ASP A 1 127 ? -12.004 3.890 2.301 1.00 85.81 127 ASP A C 1
ATOM 962 O O . ASP A 1 127 ? -11.733 5.089 2.155 1.00 85.81 127 ASP A O 1
ATOM 966 N N . VAL A 1 128 ? -11.088 2.986 2.657 1.00 86.00 128 VAL A N 1
ATOM 967 C CA . VAL A 1 128 ? -9.675 3.300 2.886 1.00 86.00 128 VAL A CA 1
ATOM 968 C C . VAL A 1 128 ? -9.041 3.810 1.607 1.00 86.00 128 VAL A C 1
ATOM 970 O O . VAL A 1 128 ? -8.468 4.896 1.593 1.00 86.00 128 VAL A O 1
ATOM 973 N N . HIS A 1 129 ? -9.197 3.084 0.504 1.00 88.56 129 HIS A N 1
ATOM 974 C CA . HIS A 1 129 ? -8.656 3.489 -0.787 1.00 88.56 129 HIS A CA 1
ATOM 975 C C . HIS A 1 129 ? -9.165 4.872 -1.218 1.00 88.56 129 HIS A C 1
ATOM 977 O O . HIS A 1 129 ? -8.367 5.726 -1.612 1.00 88.56 129 HIS A O 1
ATOM 983 N N . ALA A 1 130 ? -10.461 5.150 -1.046 1.00 88.19 130 ALA A N 1
ATOM 984 C CA . ALA A 1 130 ? -11.038 6.460 -1.333 1.00 88.19 130 ALA A CA 1
ATOM 985 C C . ALA A 1 130 ? -10.456 7.572 -0.440 1.00 88.19 130 ALA A C 1
ATOM 987 O O . ALA A 1 130 ? -10.175 8.670 -0.927 1.00 88.19 130 ALA A O 1
ATOM 988 N N . LEU A 1 131 ? -10.255 7.307 0.856 1.00 88.44 131 LEU A N 1
ATOM 989 C CA . LEU A 1 131 ? -9.618 8.248 1.783 1.00 88.44 131 LEU A CA 1
ATOM 990 C C . LEU A 1 131 ? -8.175 8.561 1.376 1.00 88.44 131 LEU A C 1
ATOM 992 O O . LEU A 1 131 ? -7.785 9.730 1.353 1.00 88.44 131 LEU A O 1
ATOM 996 N N . LEU A 1 132 ? -7.402 7.538 1.022 1.00 89.31 132 LEU A N 1
ATOM 997 C CA . LEU A 1 132 ? -6.004 7.692 0.634 1.00 89.31 132 LEU A CA 1
ATOM 998 C C . LEU A 1 132 ? -5.868 8.433 -0.696 1.00 89.31 132 LEU A C 1
ATOM 1000 O O . LEU A 1 132 ? -5.057 9.349 -0.800 1.00 89.31 132 LEU A O 1
ATOM 1004 N N . ARG A 1 133 ? -6.708 8.120 -1.694 1.00 89.88 133 ARG A N 1
ATOM 1005 C CA . ARG A 1 133 ? -6.704 8.832 -2.983 1.00 89.88 133 ARG A CA 1
ATOM 1006 C C . ARG A 1 133 ? -7.050 10.311 -2.838 1.00 89.88 133 ARG A C 1
ATOM 1008 O O . ARG A 1 133 ? -6.428 11.138 -3.499 1.00 89.88 133 ARG A O 1
ATOM 1015 N N . ARG A 1 134 ? -7.986 10.672 -1.948 1.00 90.69 134 ARG A N 1
ATOM 1016 C CA . ARG A 1 134 ? -8.292 12.087 -1.646 1.00 90.69 134 ARG A CA 1
ATOM 1017 C C . ARG A 1 134 ? -7.089 12.848 -1.083 1.00 90.69 134 ARG A C 1
ATOM 1019 O O . ARG A 1 134 ? -6.986 14.050 -1.300 1.00 90.69 134 ARG A O 1
ATOM 1026 N N . ASN A 1 135 ? -6.182 12.151 -0.401 1.00 91.19 135 ASN A N 1
ATOM 1027 C CA . ASN A 1 135 ? -4.988 12.718 0.224 1.00 91.19 135 ASN A CA 1
ATOM 1028 C C . ASN A 1 135 ? -3.691 12.343 -0.517 1.00 91.19 135 ASN A C 1
ATOM 1030 O O . ASN A 1 135 ? -2.600 12.481 0.041 1.00 91.19 135 ASN A O 1
ATOM 1034 N N . ALA A 1 136 ? -3.793 11.881 -1.772 1.00 92.38 136 ALA A N 1
ATOM 1035 C CA . ALA A 1 136 ? -2.697 11.228 -2.481 1.00 92.38 136 ALA A CA 1
ATOM 1036 C C . ALA A 1 136 ? -1.425 12.076 -2.538 1.00 92.38 136 ALA A C 1
ATOM 1038 O O . ALA A 1 136 ? -0.363 11.567 -2.216 1.00 92.38 136 ALA A O 1
ATOM 1039 N N . SER A 1 137 ? -1.525 13.368 -2.866 1.00 92.56 137 SER A N 1
ATOM 1040 C CA . SER A 1 137 ? -0.359 14.259 -2.976 1.00 92.56 137 SER A CA 1
ATOM 1041 C C . SER A 1 137 ? 0.412 14.416 -1.663 1.00 92.56 137 SER A C 1
ATOM 1043 O O . SER A 1 137 ? 1.637 14.503 -1.660 1.00 92.56 137 SER A O 1
ATOM 1045 N N . VAL A 1 138 ? -0.307 14.467 -0.541 1.00 92.50 138 VAL A N 1
ATOM 1046 C CA . VAL A 1 138 ? 0.280 14.650 0.792 1.00 92.50 138 VAL A CA 1
ATOM 1047 C C . VAL A 1 138 ? 0.937 13.350 1.254 1.00 92.50 138 VAL A C 1
ATOM 1049 O O . VAL A 1 138 ? 2.087 13.348 1.694 1.00 92.50 138 VAL A O 1
ATOM 1052 N N . ILE A 1 139 ? 0.231 12.232 1.081 1.00 92.19 139 ILE A N 1
ATOM 1053 C CA . ILE A 1 139 ? 0.722 10.898 1.430 1.00 92.19 139 ILE A CA 1
ATOM 1054 C C . ILE A 1 139 ? 1.922 10.520 0.559 1.00 92.19 139 ILE A C 1
ATOM 1056 O O . ILE A 1 139 ? 2.936 10.064 1.081 1.00 92.19 139 ILE A O 1
ATOM 1060 N N . SER A 1 140 ? 1.846 10.747 -0.754 1.00 92.56 140 SER A N 1
ATOM 1061 C CA . SER A 1 140 ? 2.919 10.412 -1.689 1.00 92.56 140 SER A CA 1
ATOM 1062 C C . SER A 1 140 ? 4.196 11.180 -1.364 1.00 92.56 140 SER A C 1
ATOM 1064 O O . SER A 1 140 ? 5.274 10.590 -1.364 1.00 92.56 140 SER A O 1
ATOM 1066 N N . ALA A 1 141 ? 4.071 12.469 -1.024 1.00 92.44 141 ALA A N 1
ATOM 1067 C CA . ALA A 1 141 ? 5.193 13.299 -0.609 1.00 92.44 141 ALA A CA 1
ATOM 1068 C C . ALA A 1 141 ? 5.856 12.759 0.668 1.00 92.44 141 ALA A C 1
ATOM 1070 O O . ALA A 1 141 ? 7.068 12.543 0.672 1.00 92.44 141 ALA A O 1
ATOM 1071 N N . ALA A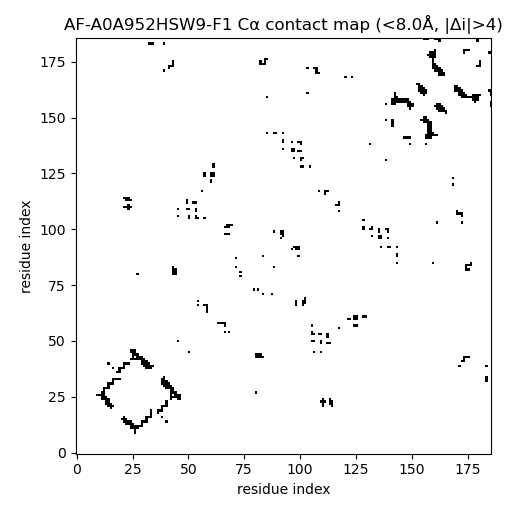 1 142 ? 5.079 12.462 1.715 1.00 93.19 142 ALA A N 1
ATOM 1072 C CA . ALA A 1 142 ? 5.614 11.901 2.959 1.00 93.19 142 ALA A CA 1
ATOM 1073 C C . ALA A 1 142 ? 6.238 10.510 2.767 1.00 93.19 142 ALA A C 1
ATOM 1075 O O . ALA A 1 142 ? 7.279 10.209 3.347 1.00 93.19 142 ALA A O 1
ATOM 1076 N N . PHE A 1 143 ? 5.657 9.681 1.898 1.00 92.12 143 PHE A N 1
ATOM 1077 C CA . PHE A 1 143 ? 6.162 8.340 1.618 1.00 92.12 143 PHE A CA 1
ATOM 1078 C C . PHE A 1 143 ? 7.554 8.351 0.964 1.00 92.12 143 PHE A C 1
ATOM 1080 O O . PHE A 1 143 ? 8.345 7.428 1.166 1.00 92.12 143 PHE A O 1
ATOM 1087 N N . VAL A 1 144 ? 7.890 9.390 0.187 1.00 91.69 144 VAL A N 1
ATOM 1088 C CA . VAL A 1 144 ? 9.177 9.480 -0.533 1.00 91.69 144 VAL A CA 1
ATOM 1089 C C . VAL A 1 144 ? 10.173 10.476 0.070 1.00 91.69 144 VAL A C 1
ATOM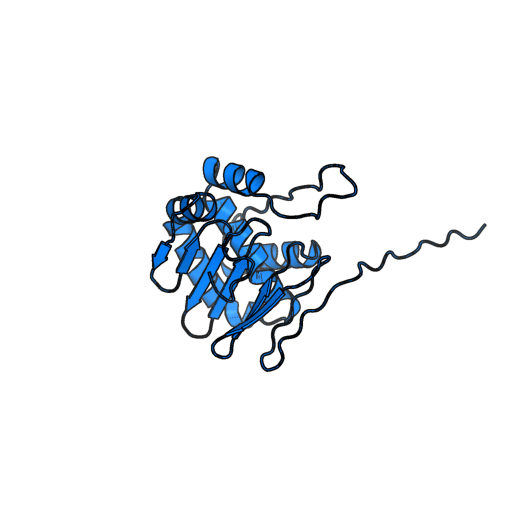 1091 O O . VAL A 1 144 ? 11.360 10.416 -0.286 1.00 91.69 144 VAL A O 1
ATOM 1094 N N . SER A 1 145 ? 9.725 11.382 0.945 1.00 86.94 145 SER A N 1
ATOM 1095 C CA . SER A 1 145 ? 10.540 12.444 1.549 1.00 86.94 145 SER A CA 1
ATOM 1096 C C . SER A 1 145 ? 11.260 11.975 2.810 1.00 86.94 145 SER A C 1
ATOM 1098 O O . SER A 1 145 ? 10.681 11.307 3.662 1.00 86.94 145 SER A O 1
ATOM 1100 N N . ASP A 1 146 ? 12.525 12.371 2.961 1.00 77.88 146 ASP A N 1
ATOM 1101 C CA . ASP A 1 146 ? 13.269 12.147 4.199 1.00 77.88 146 ASP A CA 1
ATOM 1102 C C . ASP A 1 146 ? 12.690 13.065 5.301 1.00 77.88 146 ASP A C 1
ATOM 1104 O O . ASP A 1 146 ? 12.665 14.285 5.148 1.00 77.88 146 ASP A O 1
ATOM 1108 N N . GLY A 1 147 ? 12.203 12.490 6.406 1.00 69.56 147 GLY A N 1
ATOM 1109 C CA . GLY A 1 147 ? 11.909 13.230 7.645 1.00 69.56 147 GLY A CA 1
ATOM 1110 C C . GLY A 1 147 ? 10.486 13.768 7.848 1.00 69.56 147 GLY A C 1
ATOM 1111 O O . GLY A 1 147 ? 10.218 14.319 8.912 1.00 69.56 147 GLY A O 1
ATOM 1112 N N . GLN A 1 148 ? 9.557 13.590 6.901 1.00 84.81 148 GLN A N 1
ATOM 1113 C CA . GLN A 1 148 ? 8.148 13.947 7.114 1.00 84.81 148 GLN A CA 1
ATOM 1114 C C . GLN A 1 148 ? 7.347 12.713 7.546 1.00 84.81 148 GLN A C 1
ATOM 1116 O O . GLN A 1 148 ? 7.145 11.795 6.754 1.00 84.81 148 GLN A O 1
ATOM 1121 N N . ARG A 1 149 ? 6.885 12.708 8.802 1.00 91.31 149 ARG A N 1
ATOM 1122 C CA . ARG A 1 149 ? 5.903 11.744 9.316 1.00 91.31 149 ARG A CA 1
ATOM 1123 C C . ARG A 1 149 ? 4.528 12.398 9.337 1.00 91.31 149 ARG A C 1
ATOM 1125 O O . ARG A 1 149 ? 4.379 13.514 9.830 1.00 91.31 149 ARG A O 1
ATOM 1132 N N . ILE A 1 150 ? 3.541 11.694 8.809 1.00 90.94 150 ILE A N 1
ATOM 1133 C CA . ILE A 1 150 ? 2.128 12.044 8.878 1.00 90.94 150 ILE A CA 1
ATOM 1134 C C . ILE A 1 150 ? 1.451 11.005 9.751 1.00 90.94 150 ILE A C 1
ATOM 1136 O O . ILE A 1 150 ? 1.654 9.812 9.550 1.00 90.94 150 ILE A O 1
ATOM 1140 N N . GLU A 1 151 ? 0.652 11.475 10.697 1.00 92.38 151 GLU A N 1
ATOM 1141 C CA . GLU A 1 151 ? -0.181 10.645 11.553 1.00 92.38 151 GLU A CA 1
ATOM 1142 C C . GLU A 1 151 ? -1.536 11.334 11.694 1.00 92.38 151 GLU A C 1
ATOM 1144 O O . GLU A 1 151 ? -1.639 12.388 12.318 1.00 92.38 151 GLU A O 1
ATOM 1149 N N . ASP A 1 152 ? -2.554 10.789 11.032 1.00 86.94 152 ASP A N 1
ATOM 1150 C CA . ASP A 1 152 ? -3.906 11.347 11.043 1.00 86.94 152 ASP A CA 1
ATOM 1151 C C . ASP A 1 152 ? -4.953 10.266 10.757 1.00 86.94 152 ASP A C 1
ATOM 1153 O O . ASP A 1 152 ? -4.763 9.430 9.881 1.00 86.94 152 ASP A O 1
ATOM 1157 N N . GLN A 1 153 ? -6.074 10.273 11.482 1.00 83.81 153 GLN A N 1
ATOM 1158 C CA . GLN A 1 153 ? -7.218 9.365 11.264 1.00 83.81 153 GLN A CA 1
ATOM 1159 C C . GLN A 1 153 ? -6.852 7.870 11.118 1.00 83.81 153 GLN A C 1
ATOM 1161 O O . GLN A 1 153 ? -7.474 7.141 10.342 1.00 83.81 153 GLN A O 1
ATOM 1166 N N . GLY A 1 154 ? -5.846 7.404 11.865 1.00 84.44 154 GLY A N 1
ATOM 1167 C CA . GLY A 1 154 ? -5.365 6.020 11.797 1.00 84.44 154 GLY A CA 1
ATOM 1168 C C . GLY A 1 154 ? -4.466 5.716 10.594 1.00 84.44 154 GLY A C 1
ATOM 1169 O O . GLY A 1 154 ? -4.067 4.570 10.416 1.00 84.44 154 GLY A O 1
ATOM 1170 N N . VAL A 1 155 ? -4.135 6.716 9.778 1.00 88.62 155 VAL A N 1
ATOM 1171 C CA . VAL A 1 155 ? -3.108 6.668 8.733 1.00 88.62 155 VAL A CA 1
ATOM 1172 C C . VAL A 1 155 ? -1.779 7.116 9.343 1.00 88.62 155 VAL A C 1
ATOM 1174 O O . VAL A 1 155 ? -1.692 8.221 9.875 1.00 88.62 155 VAL A O 1
ATOM 1177 N N . ILE A 1 156 ? -0.734 6.303 9.213 1.00 91.19 156 ILE A N 1
ATOM 1178 C CA . ILE A 1 156 ? 0.653 6.673 9.497 1.00 91.19 156 ILE A CA 1
ATOM 1179 C C . ILE A 1 156 ? 1.456 6.535 8.205 1.00 91.19 156 ILE A C 1
ATOM 1181 O O . ILE A 1 156 ? 1.474 5.481 7.571 1.00 91.19 156 ILE A O 1
ATOM 1185 N N . VAL A 1 157 ? 2.139 7.604 7.802 1.00 91.81 157 VAL A N 1
ATOM 1186 C CA . VAL A 1 157 ? 2.985 7.616 6.602 1.00 91.81 157 VAL A CA 1
ATOM 1187 C C . VAL A 1 157 ? 4.298 8.296 6.918 1.00 91.81 157 VAL A C 1
ATOM 1189 O O . VAL A 1 157 ? 4.330 9.405 7.442 1.00 91.81 157 VAL A O 1
ATOM 1192 N N . GLN A 1 158 ? 5.392 7.651 6.553 1.00 92.75 158 GLN A N 1
ATOM 1193 C CA . GLN A 1 158 ? 6.731 8.228 6.582 1.00 92.75 158 GLN A CA 1
ATOM 1194 C C . GLN A 1 158 ? 7.566 7.583 5.481 1.00 92.75 158 GLN A C 1
ATOM 1196 O O . GLN A 1 158 ? 7.067 6.754 4.718 1.00 92.75 158 GLN A O 1
ATOM 1201 N N . MET A 1 159 ? 8.851 7.923 5.403 1.00 91.44 159 MET A N 1
ATOM 1202 C CA . MET A 1 159 ? 9.700 7.430 4.327 1.00 91.44 159 MET A CA 1
ATOM 1203 C C . MET A 1 159 ? 9.674 5.896 4.196 1.00 91.44 159 MET A C 1
ATOM 1205 O O . MET A 1 159 ? 10.166 5.160 5.059 1.00 91.44 159 MET A O 1
ATOM 1209 N N . GLY A 1 160 ? 9.115 5.430 3.077 1.00 87.88 160 GLY A N 1
ATOM 1210 C CA . GLY A 1 160 ? 8.998 4.022 2.710 1.00 87.88 160 GLY A CA 1
ATOM 1211 C C . GLY A 1 160 ? 8.067 3.202 3.598 1.00 87.88 160 GLY A C 1
ATOM 1212 O O . GLY A 1 160 ? 8.064 1.985 3.469 1.00 87.88 160 GLY A O 1
ATOM 1213 N N . CYS A 1 161 ? 7.318 3.828 4.506 1.00 87.00 161 CYS A N 1
ATOM 1214 C CA . CYS A 1 161 ? 6.404 3.143 5.411 1.00 87.00 161 CYS A CA 1
ATOM 1215 C C . CYS A 1 161 ? 5.004 3.731 5.288 1.00 87.00 161 CYS A C 1
ATOM 1217 O O . CYS A 1 161 ? 4.813 4.943 5.398 1.00 87.00 161 CYS A O 1
ATOM 1219 N N . PHE A 1 162 ? 4.039 2.850 5.081 1.00 88.62 162 PHE A N 1
ATOM 1220 C CA . PHE A 1 162 ? 2.623 3.151 5.075 1.00 88.62 162 PHE A CA 1
ATOM 1221 C C . PHE A 1 162 ? 1.925 2.209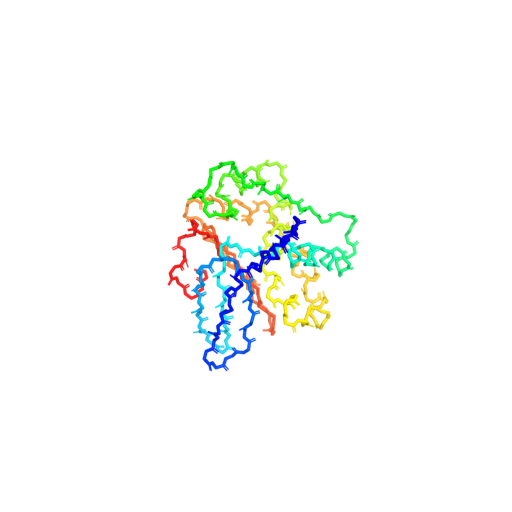 6.051 1.00 88.62 162 PHE A C 1
ATOM 1223 O O . PHE A 1 162 ? 2.103 0.996 5.970 1.00 88.62 162 PHE A O 1
ATOM 1230 N N . GLU A 1 163 ? 1.115 2.753 6.944 1.00 86.62 163 GLU A N 1
ATOM 1231 C CA . GLU A 1 163 ? 0.264 1.994 7.847 1.00 86.62 163 GLU A CA 1
ATOM 1232 C C . GLU A 1 163 ? -1.115 2.651 7.906 1.00 86.62 163 GLU A C 1
ATOM 1234 O O . GLU A 1 163 ? -1.247 3.870 7.993 1.00 86.62 163 GLU A O 1
ATOM 1239 N N . PHE A 1 164 ? -2.158 1.834 7.857 1.00 84.81 164 PHE A N 1
ATOM 1240 C CA . PHE A 1 164 ? -3.528 2.256 8.070 1.00 84.81 164 PHE A CA 1
ATOM 1241 C C . PHE A 1 164 ? -4.208 1.317 9.051 1.00 84.81 164 PHE A C 1
ATOM 1243 O O . PHE A 1 164 ? -4.289 0.115 8.799 1.00 84.81 164 PHE A O 1
ATOM 1250 N N . LYS A 1 165 ? -4.754 1.868 10.132 1.00 84.00 165 LYS A N 1
ATOM 1251 C CA . LYS A 1 165 ? -5.489 1.139 11.160 1.00 84.00 165 LYS A CA 1
ATOM 1252 C C . LYS A 1 165 ? -6.803 1.841 11.474 1.00 84.00 165 LYS A C 1
ATOM 1254 O O . LYS A 1 165 ? -6.807 2.956 11.990 1.00 84.00 165 LYS A O 1
ATOM 1259 N N . ARG A 1 166 ? -7.926 1.165 11.233 1.00 79.75 166 ARG A N 1
ATOM 1260 C CA . ARG A 1 166 ? -9.251 1.645 11.644 1.00 79.75 166 ARG A CA 1
ATOM 1261 C C . ARG A 1 166 ? -10.184 0.482 11.934 1.00 79.75 166 ARG A C 1
ATOM 1263 O O . ARG A 1 166 ? -10.273 -0.460 11.149 1.00 79.75 166 ARG A O 1
ATOM 1270 N N . ASP A 1 167 ? -10.896 0.574 13.053 1.00 78.56 167 ASP A N 1
ATOM 1271 C CA . ASP A 1 167 ? -11.752 -0.493 13.571 1.00 78.56 167 ASP A CA 1
ATOM 1272 C C . ASP A 1 167 ? -10.975 -1.825 13.637 1.00 78.56 167 ASP A C 1
ATOM 1274 O O . ASP A 1 167 ? -9.914 -1.891 14.256 1.00 78.56 167 ASP A O 1
ATOM 1278 N N . ASN A 1 168 ? -11.464 -2.866 12.957 1.00 73.00 168 ASN A N 1
ATOM 1279 C CA . ASN A 1 168 ? -10.813 -4.178 12.862 1.00 73.00 168 ASN A CA 1
ATOM 1280 C C . ASN A 1 168 ? -10.056 -4.380 11.537 1.00 73.00 168 ASN A C 1
ATOM 1282 O O . ASN A 1 168 ? -9.739 -5.515 11.186 1.00 73.00 168 ASN A O 1
ATOM 1286 N N . PHE A 1 169 ? -9.817 -3.312 10.772 1.00 78.44 169 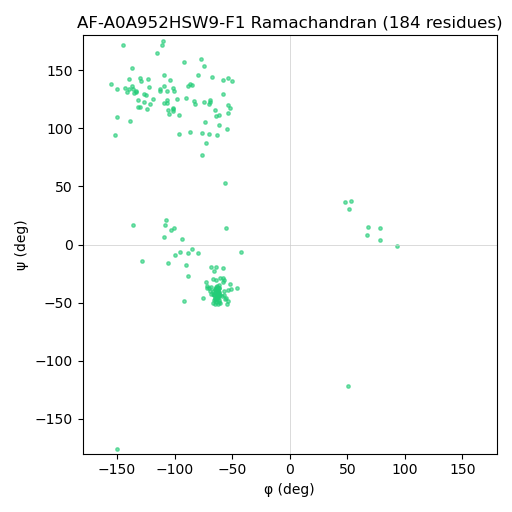PHE A N 1
ATOM 1287 C CA . PHE A 1 169 ? -9.047 -3.362 9.535 1.00 78.44 169 PHE A CA 1
ATOM 1288 C C . PHE A 1 169 ? -7.672 -2.729 9.737 1.00 78.44 169 PHE A C 1
ATOM 1290 O O . PHE A 1 169 ? -7.540 -1.621 10.267 1.00 78.44 169 PHE A O 1
ATOM 1297 N N . TRP A 1 170 ? -6.648 -3.444 9.286 1.00 78.00 170 TRP A N 1
ATOM 1298 C CA . TRP A 1 170 ? -5.272 -2.984 9.312 1.00 78.00 170 TRP A CA 1
ATOM 1299 C C . TRP A 1 170 ? -4.569 -3.371 8.019 1.00 78.00 170 TRP A C 1
ATOM 1301 O O . TRP A 1 170 ? -4.681 -4.510 7.567 1.00 78.00 170 TRP A O 1
ATOM 1311 N N . ALA A 1 171 ? -3.854 -2.416 7.439 1.00 78.75 171 ALA A N 1
ATOM 1312 C CA . ALA A 1 171 ? -3.045 -2.594 6.247 1.00 78.75 171 ALA A CA 1
ATOM 1313 C C . ALA A 1 171 ? -1.707 -1.884 6.457 1.00 78.75 171 ALA A C 1
ATOM 1315 O O . ALA A 1 171 ? -1.676 -0.743 6.914 1.00 78.75 171 ALA A O 1
ATOM 1316 N N . MET A 1 172 ? -0.603 -2.546 6.125 1.00 81.75 172 MET A N 1
ATOM 1317 C CA . MET A 1 172 ? 0.732 -1.967 6.235 1.00 81.75 172 MET A CA 1
ATOM 1318 C C . MET A 1 172 ? 1.578 -2.370 5.036 1.00 81.75 172 MET A C 1
ATOM 1320 O O . MET A 1 172 ? 1.525 -3.511 4.579 1.00 81.75 172 MET A O 1
ATOM 1324 N N . TYR A 1 173 ? 2.403 -1.437 4.577 1.00 82.06 173 TYR A N 1
ATOM 1325 C CA . TYR A 1 173 ? 3.462 -1.678 3.616 1.00 82.06 173 TYR A CA 1
ATOM 1326 C C . TYR A 1 173 ? 4.761 -1.013 4.076 1.00 82.06 173 TYR A C 1
ATOM 1328 O O . TYR A 1 173 ? 4.789 0.168 4.430 1.00 82.06 173 TYR A O 1
ATOM 1336 N N . LYS A 1 174 ? 5.854 -1.778 4.032 1.00 81.62 174 LYS A N 1
ATOM 1337 C CA . LYS A 1 174 ? 7.214 -1.317 4.314 1.00 81.62 174 LYS A CA 1
ATOM 1338 C C . LYS A 1 174 ? 8.098 -1.636 3.124 1.00 81.62 174 LYS A C 1
ATOM 1340 O O . LYS A 1 174 ? 8.311 -2.797 2.793 1.00 81.62 174 LYS A O 1
ATOM 1345 N N . ALA A 1 175 ? 8.621 -0.597 2.492 1.00 80.81 175 ALA A N 1
ATOM 1346 C CA . ALA A 1 175 ? 9.615 -0.748 1.451 1.00 80.81 175 ALA A CA 1
ATOM 1347 C C . ALA A 1 175 ? 10.981 -1.119 2.052 1.00 80.81 175 ALA A C 1
ATOM 1349 O O . ALA A 1 175 ? 11.317 -0.705 3.164 1.00 80.81 175 ALA A O 1
ATOM 1350 N N . SER A 1 176 ? 11.819 -1.804 1.272 1.00 76.69 176 SER A N 1
ATOM 1351 C CA . SER A 1 176 ? 13.189 -2.190 1.658 1.00 76.69 176 SER A CA 1
ATOM 1352 C C . SER A 1 176 ? 14.096 -1.008 2.040 1.00 76.69 176 SER A C 1
ATOM 1354 O O . SER A 1 176 ? 15.102 -1.175 2.722 1.00 76.69 176 SER A O 1
ATOM 1356 N N . TRP A 1 177 ? 13.740 0.199 1.603 1.00 80.94 177 TRP A N 1
ATOM 1357 C CA . TRP A 1 177 ? 14.432 1.460 1.879 1.00 80.94 177 TRP A CA 1
ATOM 1358 C C . TRP A 1 177 ? 13.727 2.311 2.948 1.00 80.94 177 TRP A C 1
ATOM 1360 O O . TRP A 1 177 ? 14.036 3.495 3.100 1.00 80.94 177 TRP A O 1
ATOM 1370 N N . SER A 1 178 ? 12.761 1.740 3.669 1.00 83.75 178 SER A N 1
ATOM 1371 C CA . SER A 1 178 ? 12.069 2.431 4.751 1.00 83.75 178 SER A CA 1
ATOM 1372 C C . SER A 1 178 ? 12.988 2.709 5.938 1.00 83.75 178 SER A C 1
ATOM 1374 O O . SER A 1 178 ? 13.786 1.862 6.336 1.00 83.75 178 SER A O 1
ATOM 1376 N N . VAL A 1 179 ? 12.794 3.861 6.585 1.00 81.62 179 VAL A N 1
ATOM 1377 C CA . VAL A 1 179 ? 13.432 4.168 7.881 1.00 81.62 179 VAL A CA 1
ATOM 1378 C C . VAL A 1 179 ? 12.908 3.307 9.029 1.00 81.62 179 VAL A C 1
ATOM 1380 O O . VAL A 1 179 ? 13.570 3.200 10.054 1.00 81.62 179 VAL A O 1
ATOM 1383 N N . ALA A 1 180 ? 11.735 2.693 8.867 1.00 78.75 180 ALA A N 1
ATOM 1384 C CA . ALA A 1 180 ? 11.077 1.869 9.879 1.00 78.75 180 ALA A CA 1
ATOM 1385 C C . ALA A 1 180 ? 11.124 0.373 9.557 1.00 78.75 180 ALA A C 1
ATOM 1387 O O . ALA A 1 180 ? 10.324 -0.401 10.078 1.00 78.75 180 ALA A O 1
ATOM 1388 N N . ILE A 1 181 ? 12.070 -0.051 8.714 1.00 75.19 181 ILE A N 1
ATOM 1389 C CA . ILE A 1 181 ? 12.216 -1.457 8.321 1.00 75.19 181 ILE A CA 1
ATOM 1390 C C . ILE A 1 181 ? 12.442 -2.399 9.517 1.00 75.19 181 ILE A C 1
ATOM 1392 O O . ILE A 1 181 ? 12.041 -3.558 9.471 1.00 75.19 181 ILE A O 1
ATOM 1396 N N . SER A 1 182 ? 13.047 -1.897 10.598 1.00 68.56 182 SER A N 1
ATOM 1397 C CA . SER A 1 182 ? 13.298 -2.640 11.839 1.00 68.56 182 SER A CA 1
ATOM 1398 C C . SER A 1 182 ? 12.230 -2.449 12.919 1.00 68.56 182 SER A C 1
ATOM 1400 O O . SER A 1 182 ? 12.316 -3.094 13.960 1.00 68.56 182 SER A O 1
ATOM 1402 N N . ASN A 1 183 ? 11.264 -1.551 12.717 1.00 69.94 183 ASN A N 1
ATOM 1403 C CA . ASN A 1 183 ? 10.230 -1.253 13.709 1.00 69.94 183 ASN A CA 1
ATOM 1404 C C . ASN A 1 183 ? 9.004 -2.140 13.469 1.00 69.94 183 ASN A C 1
ATOM 1406 O O . ASN A 1 183 ? 8.777 -2.586 12.346 1.00 69.94 183 ASN A O 1
ATOM 1410 N N . GLU A 1 184 ? 8.175 -2.367 14.490 1.00 66.44 184 GLU A N 1
ATOM 1411 C CA . GLU A 1 184 ? 6.924 -3.136 14.334 1.00 66.44 184 GLU A CA 1
ATOM 1412 C C . GLU A 1 184 ? 5.858 -2.344 13.559 1.00 66.44 184 GLU A C 1
ATOM 1414 O O . GLU A 1 184 ? 5.149 -2.888 12.712 1.00 66.44 184 GLU A O 1
ATOM 1419 N N . GLN A 1 185 ? 5.824 -1.030 13.777 1.00 73.94 185 GLN A N 1
ATOM 1420 C CA . GLN A 1 185 ? 4.918 -0.060 13.154 1.00 73.94 185 GLN A CA 1
ATOM 1421 C C . GLN A 1 185 ? 5.670 0.852 12.185 1.00 73.94 185 GLN A C 1
ATOM 1423 O O . GLN A 1 185 ? 6.899 0.750 12.065 1.00 73.94 185 GLN A O 1
ATOM 1428 N N . CYS A 1 186 ? 4.937 1.707 11.475 1.00 74.56 186 CYS A N 1
ATOM 1429 C CA . CYS A 1 186 ? 5.523 2.962 11.030 1.00 74.56 186 CYS A CA 1
ATOM 1430 C C . CYS A 1 186 ? 5.752 3.840 12.273 1.00 74.56 186 CYS A C 1
ATOM 1432 O O . CYS A 1 186 ? 6.897 4.296 12.445 1.00 74.56 186 CYS A O 1
#